Protein AF-A0A0C3J7G6-F1 (afdb_monomer_lite)

Radius of gyration: 32.43 Å; chains: 1; bounding box: 104×62×73 Å

pLDDT: mean 70.63, std 16.17, range [36.25, 92.25]

Foldseek 3Di:
DDDDDDDDDDPVVVVVVVVVVVVCVVPDPPDDPDPDDDPPLLVLLCCLLDDDDLPDAALVNLVVCLVSNLVNVVPDDPVVLVVSLVSLVVVLVVLVVVLVVLVVVLVVLVVVLVVVVVVLVVVCVVCVVPVPVNVVVVVVVVVVPPVVSVVVSVVSVVVSVSSVRVSVSSVSSSVSSVVSVVVVPDDPPDDDDDDDDDDDDDDDDDPPPDDDDDDDDDD

Organism: NCBI:txid870435

Sequence (219 aa):
MSSMSPHGSSPSLQRRILEVQSQMHTKYHPYRKQAAPPPLELCFAARTIGRLSHTDLSLEDVHKGHDFLHHGLSQLPDNVLVKAILAKCAFWDCISQQVSQTLAEIEFIEQQRDLLTEVHTAAQETLATAESQLAMLMDIFDQCDLQDGKDDMAFYHAVYADELVAFTITATQTEQLESFMDKRSPSPDEHVEDNPDHDNDTCGTLFTGLLSSDNNEAE

Structure (mmCIF, N/CA/C/O backbone):
data_AF-A0A0C3J7G6-F1
#
_entry.id   AF-A0A0C3J7G6-F1
#
loop_
_atom_site.group_PDB
_atom_site.id
_atom_site.type_symbol
_atom_site.label_atom_id
_atom_site.label_alt_id
_atom_site.label_comp_id
_atom_site.label_asym_id
_atom_site.label_entity_id
_atom_site.label_seq_id
_atom_site.pdbx_PDB_ins_code
_atom_site.Cartn_x
_atom_site.Cartn_y
_atom_site.Cartn_z
_atom_site.occupancy
_atom_site.B_iso_or_equiv
_atom_site.auth_seq_id
_atom_site.auth_comp_id
_atom_site.auth_asym_id
_atom_site.auth_atom_id
_atom_site.pdbx_PDB_model_num
ATOM 1 N N . MET A 1 1 ? -53.367 8.149 -0.955 1.00 44.84 1 MET A N 1
ATOM 2 C CA . MET A 1 1 ? -52.410 7.440 -1.828 1.00 44.84 1 MET A CA 1
ATOM 3 C C . MET A 1 1 ? -51.765 8.468 -2.739 1.00 44.84 1 MET A C 1
ATOM 5 O O . MET A 1 1 ? -52.433 8.929 -3.649 1.00 44.84 1 MET A O 1
ATOM 9 N N . SER A 1 2 ? -50.517 8.846 -2.467 1.00 36.25 2 SER A N 1
ATOM 10 C CA . SER A 1 2 ? -49.648 9.526 -3.434 1.00 36.25 2 SER A CA 1
ATOM 11 C C . SER A 1 2 ? -48.246 8.972 -3.231 1.00 36.25 2 SER A C 1
ATOM 13 O O . SER A 1 2 ? -47.689 9.069 -2.142 1.00 36.25 2 SER A O 1
ATOM 15 N N . SER A 1 3 ? -47.752 8.292 -4.260 1.00 39.66 3 SER A N 1
ATOM 16 C CA . SER A 1 3 ? -46.473 7.596 -4.298 1.00 39.66 3 SER A CA 1
ATOM 17 C C . SER A 1 3 ? -45.307 8.582 -4.304 1.00 39.66 3 SER A C 1
ATOM 19 O O . SER A 1 3 ? -45.255 9.467 -5.160 1.00 39.66 3 SER A O 1
ATOM 21 N N . MET A 1 4 ? -44.343 8.381 -3.409 1.00 42.22 4 MET A N 1
ATOM 22 C CA . MET A 1 4 ? -43.004 8.951 -3.541 1.00 42.22 4 MET A CA 1
ATOM 23 C C . MET A 1 4 ? -42.286 8.254 -4.705 1.00 42.22 4 MET A C 1
ATOM 25 O O . MET A 1 4 ? -42.201 7.029 -4.732 1.00 42.22 4 MET A O 1
ATOM 29 N N . SER A 1 5 ? -41.791 9.032 -5.670 1.00 42.62 5 SER A N 1
ATOM 30 C CA . SER A 1 5 ? -40.792 8.568 -6.642 1.00 42.62 5 SER A CA 1
ATOM 31 C C . SER A 1 5 ? -39.389 8.944 -6.154 1.00 42.62 5 SER A C 1
ATOM 33 O O . SER A 1 5 ? -39.232 10.017 -5.564 1.00 42.62 5 SER A O 1
ATOM 35 N N . PRO A 1 6 ? -38.381 8.081 -6.369 1.00 54.53 6 PRO A N 1
ATOM 36 C CA . PRO A 1 6 ? -37.082 8.202 -5.730 1.00 54.53 6 PRO A CA 1
ATOM 37 C C . PRO A 1 6 ? -36.124 9.112 -6.510 1.00 54.53 6 PRO A C 1
ATOM 39 O O . PRO A 1 6 ? -36.157 9.191 -7.735 1.00 54.53 6 PRO A O 1
ATOM 42 N N . HIS A 1 7 ? -35.279 9.787 -5.731 1.00 47.66 7 HIS A N 1
ATOM 43 C CA . HIS A 1 7 ? -34.001 10.423 -6.053 1.00 47.66 7 HIS A CA 1
ATOM 44 C C . HIS A 1 7 ? -33.655 10.646 -7.532 1.00 47.66 7 HIS A C 1
ATOM 46 O O . HIS A 1 7 ? -33.085 9.792 -8.209 1.00 47.66 7 HIS A O 1
ATOM 52 N N . GLY A 1 8 ? -33.867 11.883 -7.984 1.00 44.88 8 GLY A N 1
ATOM 53 C CA . GLY A 1 8 ? -33.182 12.411 -9.156 1.00 44.88 8 GLY A CA 1
ATOM 54 C C . GLY A 1 8 ? -31.682 12.515 -8.883 1.00 44.88 8 GLY A C 1
ATOM 55 O O . GLY A 1 8 ? -31.239 13.411 -8.165 1.00 44.88 8 GLY A O 1
ATOM 56 N N . SER A 1 9 ? -30.892 11.613 -9.470 1.00 54.44 9 SER A N 1
ATOM 57 C CA . SER A 1 9 ? -29.462 11.853 -9.664 1.00 54.44 9 SER A CA 1
ATOM 58 C C . SER A 1 9 ? -29.289 13.180 -10.398 1.00 54.44 9 SER A C 1
ATOM 60 O O . SER A 1 9 ? -29.904 13.405 -11.441 1.00 54.44 9 SER A O 1
ATOM 62 N N . SER A 1 10 ? -28.459 14.066 -9.845 1.00 53.47 10 SER A N 1
ATOM 63 C CA . SER A 1 10 ? -28.190 15.373 -10.440 1.00 53.47 10 SER A CA 1
ATOM 64 C C . SER A 1 10 ? -27.733 15.204 -11.902 1.00 53.47 10 SER A C 1
ATOM 66 O O . SER A 1 10 ? -26.805 14.428 -12.160 1.00 53.47 10 SER A O 1
ATOM 68 N N . PRO A 1 11 ? -28.343 15.911 -12.873 1.00 60.28 11 PRO A N 1
ATOM 69 C CA . PRO A 1 11 ? -28.080 15.735 -14.306 1.00 60.28 11 PRO A CA 1
ATOM 70 C C . PRO A 1 11 ? -26.619 16.009 -14.713 1.00 60.28 11 PRO A C 1
ATOM 72 O O . PRO A 1 11 ? -26.198 15.640 -15.810 1.00 60.28 11 PRO A O 1
ATOM 75 N N . SER A 1 12 ? -25.820 16.625 -13.836 1.00 70.12 12 SER A N 1
ATOM 76 C CA . SER A 1 12 ? -24.380 16.826 -14.023 1.00 70.12 12 SER A CA 1
ATOM 77 C C . SER A 1 12 ? -23.560 15.545 -13.845 1.00 70.12 12 SER A C 1
ATOM 79 O O . SER A 1 12 ? -22.559 15.362 -14.536 1.00 70.12 12 SER A O 1
ATOM 81 N N . LEU A 1 13 ? -23.986 14.638 -12.963 1.00 65.38 13 LEU A N 1
ATOM 82 C CA . LEU A 1 13 ? -23.234 13.434 -12.608 1.00 65.38 13 LEU A CA 1
ATOM 83 C C . LEU A 1 13 ? -23.410 12.346 -13.677 1.00 65.38 13 LEU A C 1
ATOM 85 O O . LEU A 1 13 ? -22.426 11.776 -14.139 1.00 65.38 13 LEU A O 1
ATOM 89 N N . GLN A 1 14 ? -24.636 12.155 -14.176 1.00 75.06 14 GLN A N 1
ATOM 90 C CA . GLN A 1 14 ? -24.907 11.266 -15.316 1.00 75.06 14 GLN A CA 1
ATOM 91 C C . GLN A 1 14 ? -24.169 11.704 -16.585 1.00 75.06 14 GLN A C 1
ATOM 93 O O . GLN A 1 14 ? -23.604 10.868 -17.286 1.00 75.06 14 GLN A O 1
ATOM 98 N N . ARG A 1 15 ? -24.118 13.013 -16.865 1.00 75.38 15 ARG A N 1
ATOM 99 C CA . ARG A 1 15 ? -23.381 13.540 -18.021 1.00 75.38 15 ARG A CA 1
ATOM 100 C C . ARG A 1 15 ? -21.882 13.260 -17.908 1.00 75.38 15 ARG A C 1
ATOM 102 O O . ARG A 1 15 ? -21.274 12.820 -18.877 1.00 75.38 15 ARG A O 1
ATOM 109 N N . ARG A 1 16 ? -21.314 13.444 -16.712 1.00 74.62 16 ARG A N 1
ATOM 110 C CA . ARG A 1 16 ? -19.897 13.178 -16.439 1.00 74.62 16 ARG A CA 1
ATOM 111 C C . ARG A 1 16 ? -19.561 11.687 -16.543 1.00 74.62 16 ARG A C 1
ATOM 113 O O . ARG A 1 16 ? -18.526 11.342 -17.099 1.00 74.62 16 ARG A O 1
ATOM 120 N N . ILE A 1 17 ? -20.446 10.803 -16.075 1.00 77.31 17 ILE A N 1
ATOM 121 C CA . ILE A 1 17 ? -20.295 9.347 -16.237 1.00 77.31 17 ILE A CA 1
ATOM 122 C C . ILE A 1 17 ? -20.303 8.961 -17.723 1.00 77.31 17 ILE A C 1
ATOM 124 O O . ILE A 1 17 ? -19.440 8.201 -18.157 1.00 77.31 17 ILE A O 1
ATOM 128 N N . LEU A 1 18 ? -21.227 9.514 -18.515 1.00 81.94 18 LEU A N 1
ATOM 129 C CA . LEU A 1 18 ? -21.312 9.240 -19.953 1.00 81.94 18 LEU A CA 1
ATOM 130 C C . LEU A 1 18 ? -20.091 9.766 -20.724 1.00 81.94 18 LEU A C 1
ATOM 132 O O . LEU A 1 18 ? -19.594 9.085 -21.619 1.00 81.94 18 LEU A O 1
ATOM 136 N N . GLU A 1 19 ? -19.562 10.937 -20.358 1.00 79.12 19 GLU A N 1
ATOM 137 C CA . GLU A 1 19 ? -18.306 11.452 -20.921 1.00 79.12 19 GLU A CA 1
ATOM 138 C C . GLU A 1 19 ? -17.118 10.540 -20.600 1.00 79.12 19 GLU A C 1
ATOM 140 O O . GLU A 1 19 ? -16.338 10.213 -21.496 1.00 79.12 19 GLU A O 1
ATOM 145 N N . VAL A 1 20 ? -16.997 10.082 -19.352 1.00 75.75 20 VAL A N 1
ATOM 146 C CA . VAL A 1 20 ? -15.934 9.153 -18.940 1.00 75.75 20 VAL A CA 1
ATOM 147 C C . VAL A 1 20 ? -16.061 7.814 -19.676 1.00 75.75 20 VAL A C 1
ATOM 149 O O . VAL A 1 20 ? -15.063 7.306 -20.187 1.00 75.75 20 VAL A O 1
ATOM 152 N N . GLN A 1 21 ? -17.276 7.276 -19.823 1.00 73.25 21 GLN A N 1
ATOM 153 C CA . GLN A 1 21 ? -17.529 6.055 -20.598 1.00 73.25 21 GLN A CA 1
ATOM 154 C C . GLN A 1 21 ? -17.174 6.227 -22.082 1.00 73.25 21 GLN A C 1
ATOM 156 O O . GLN A 1 21 ? -16.499 5.377 -22.666 1.00 73.25 21 GLN A O 1
ATOM 161 N N . SER A 1 22 ? -17.555 7.349 -22.697 1.00 74.50 22 SER A N 1
ATOM 162 C CA . SER A 1 22 ? -17.201 7.649 -24.089 1.00 74.50 22 SER A CA 1
ATOM 163 C C . SER A 1 22 ? -15.685 7.783 -24.284 1.00 74.50 22 SER A C 1
ATOM 165 O O . SER A 1 22 ? -15.145 7.374 -25.318 1.00 74.50 22 SER A O 1
ATOM 167 N N . GLN A 1 23 ? -14.973 8.339 -23.301 1.00 70.25 23 GLN A N 1
ATOM 168 C CA . GLN A 1 23 ? -13.512 8.440 -23.327 1.00 70.25 23 GLN A CA 1
ATOM 169 C C . GLN A 1 23 ? -12.824 7.089 -23.107 1.00 70.25 23 GLN A C 1
ATOM 171 O O . GLN A 1 23 ? -11.808 6.815 -23.748 1.00 70.25 23 GLN A O 1
ATOM 176 N N . MET A 1 24 ? -13.389 6.218 -22.265 1.00 65.69 24 MET A N 1
ATOM 177 C CA . MET A 1 24 ? -12.914 4.841 -22.112 1.00 65.69 24 MET A CA 1
ATOM 178 C C . MET A 1 24 ? -12.972 4.091 -23.445 1.00 65.69 24 MET A C 1
ATOM 180 O O . MET A 1 24 ? -11.965 3.534 -23.869 1.00 65.69 24 MET A O 1
ATOM 184 N N . HIS A 1 25 ? -14.098 4.137 -24.161 1.00 62.00 25 HIS A N 1
ATOM 185 C CA . HIS A 1 25 ? -14.252 3.396 -25.420 1.00 62.00 25 HIS A CA 1
ATOM 186 C C . HIS A 1 25 ? -13.383 3.915 -26.577 1.00 62.00 25 HIS A C 1
ATOM 188 O O . HIS A 1 25 ? -13.038 3.145 -27.471 1.00 62.00 25 HIS A O 1
ATOM 194 N N . THR A 1 26 ? -13.005 5.197 -26.573 1.00 67.56 26 THR A N 1
ATOM 195 C CA . THR A 1 26 ? -12.162 5.790 -27.630 1.00 67.56 26 THR A CA 1
ATOM 196 C C . THR A 1 26 ? -10.664 5.597 -27.400 1.00 67.56 26 THR A C 1
ATOM 198 O O . THR A 1 26 ? -9.908 5.590 -28.369 1.00 67.56 26 THR A O 1
ATOM 201 N N . LYS A 1 27 ? -10.216 5.431 -26.147 1.00 60.41 27 LYS A N 1
ATOM 202 C CA . LYS A 1 27 ? -8.787 5.295 -25.799 1.00 60.41 27 LYS A CA 1
ATOM 203 C C . LYS A 1 27 ? -8.379 3.890 -25.359 1.00 60.41 27 LYS A C 1
ATOM 205 O O . LYS A 1 27 ? -7.197 3.556 -25.438 1.00 60.41 27 LYS A O 1
ATOM 210 N N . TYR A 1 28 ? -9.317 3.071 -24.891 1.00 47.59 28 TYR A N 1
ATOM 211 C CA . TYR A 1 28 ? -9.016 1.741 -24.378 1.00 47.59 28 TYR A CA 1
ATOM 212 C C . TYR A 1 28 ? -9.120 0.697 -25.494 1.00 47.59 28 TYR A C 1
ATOM 214 O O . TYR A 1 28 ? -10.197 0.241 -25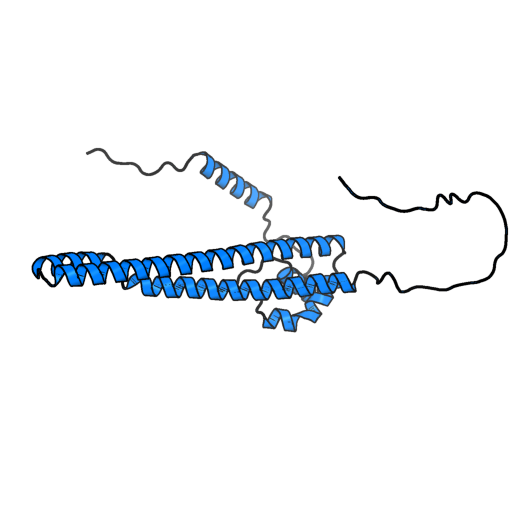.876 1.00 47.59 28 TYR A O 1
ATOM 222 N N . HIS A 1 29 ? -7.965 0.316 -26.031 1.00 61.47 29 HIS A N 1
ATOM 223 C CA . HIS A 1 29 ? -7.818 -0.825 -26.928 1.00 61.47 29 HIS A CA 1
ATOM 224 C C . HIS A 1 29 ? -7.089 -1.935 -26.163 1.00 61.47 29 HIS A C 1
ATOM 226 O O . HIS A 1 29 ? -5.857 -1.972 -26.202 1.00 61.47 29 HIS A O 1
ATOM 232 N N . PRO A 1 30 ? -7.815 -2.822 -25.455 1.00 51.97 30 PRO A N 1
ATOM 233 C CA . PRO A 1 30 ? -7.213 -3.777 -24.519 1.00 51.97 30 PRO A CA 1
ATOM 234 C C . PRO A 1 30 ? -6.217 -4.744 -25.173 1.00 51.97 30 PRO A C 1
ATOM 236 O O . PRO A 1 30 ? -5.373 -5.310 -24.490 1.00 51.97 30 PRO A O 1
ATOM 239 N N . TYR A 1 31 ? -6.259 -4.890 -26.501 1.00 51.09 31 TYR A N 1
ATOM 240 C CA . TYR A 1 31 ? -5.369 -5.773 -27.250 1.00 51.09 31 TYR A CA 1
ATOM 241 C C . TYR A 1 31 ? -4.809 -5.074 -28.489 1.00 51.09 31 TYR A C 1
ATOM 243 O O . TYR A 1 31 ? -5.143 -5.400 -29.630 1.00 51.09 31 TYR A O 1
ATOM 251 N N . ARG A 1 32 ? -3.928 -4.092 -28.287 1.00 54.19 32 ARG A N 1
ATOM 252 C CA . ARG A 1 32 ? -3.032 -3.664 -29.367 1.00 54.19 32 ARG A CA 1
ATOM 253 C C . ARG A 1 32 ? -2.017 -4.790 -29.576 1.00 54.19 32 ARG A C 1
ATOM 255 O O . ARG A 1 32 ? -1.283 -5.117 -28.650 1.00 54.19 32 ARG A O 1
ATOM 262 N N . LYS A 1 33 ? -1.994 -5.407 -30.763 1.00 52.66 33 LYS A N 1
ATOM 263 C CA . LYS A 1 33 ? -1.038 -6.475 -31.109 1.00 52.66 33 LYS A CA 1
ATOM 264 C C . LYS A 1 33 ? 0.396 -5.949 -30.945 1.00 52.66 33 LYS A C 1
ATOM 266 O O . LYS A 1 33 ? 0.881 -5.229 -31.813 1.00 52.66 33 LYS A O 1
ATOM 271 N N . GLN A 1 34 ? 1.048 -6.261 -29.827 1.00 56.81 34 GLN A N 1
ATOM 272 C CA . GLN A 1 34 ? 2.490 -6.075 -29.678 1.00 56.81 34 GLN A CA 1
ATOM 273 C C . GLN A 1 34 ? 3.203 -7.147 -30.508 1.00 56.81 34 GLN A C 1
ATOM 275 O O . GLN A 1 34 ? 2.752 -8.289 -30.568 1.00 56.81 34 GLN A O 1
ATOM 280 N N . ALA A 1 35 ? 4.286 -6.765 -31.186 1.00 63.50 35 ALA A N 1
ATOM 281 C CA . ALA A 1 35 ? 5.025 -7.642 -32.097 1.00 63.50 35 ALA A CA 1
ATOM 282 C C . ALA A 1 35 ? 5.742 -8.803 -31.373 1.00 63.50 35 ALA A C 1
AT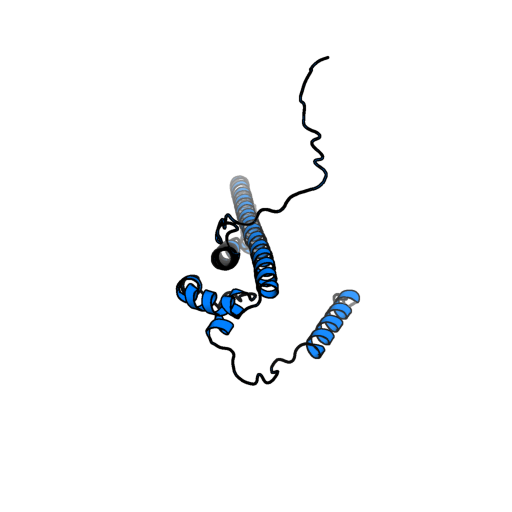OM 284 O O . ALA A 1 35 ? 6.021 -9.824 -31.993 1.00 63.50 35 ALA A O 1
ATOM 285 N N . ALA A 1 36 ? 5.993 -8.657 -30.068 1.00 62.81 36 ALA A N 1
ATOM 286 C CA . ALA A 1 36 ? 6.482 -9.679 -29.147 1.00 62.81 36 ALA A CA 1
ATOM 287 C C . ALA A 1 36 ? 6.203 -9.218 -27.700 1.00 62.81 36 ALA A C 1
ATOM 289 O O . ALA A 1 36 ? 6.130 -8.003 -27.477 1.00 62.81 36 ALA A O 1
ATOM 290 N N . PRO A 1 37 ? 6.030 -10.134 -26.727 1.00 61.78 37 PRO A N 1
ATOM 291 C CA . PRO A 1 37 ? 5.939 -9.755 -25.320 1.00 61.78 37 PRO A CA 1
ATOM 292 C C . PRO A 1 37 ? 7.236 -9.054 -24.874 1.00 61.78 37 PRO A C 1
ATOM 294 O O . PRO A 1 37 ? 8.315 -9.444 -25.333 1.00 61.78 37 PRO A O 1
ATOM 297 N N . PRO A 1 38 ? 7.161 -8.029 -24.005 1.00 68.44 38 PRO A N 1
ATOM 298 C CA . PRO A 1 38 ? 8.357 -7.387 -23.480 1.00 68.44 38 PRO A CA 1
ATOM 299 C C . PRO A 1 38 ? 9.209 -8.395 -22.689 1.00 68.44 38 PRO A C 1
ATOM 301 O O . PRO A 1 38 ? 8.650 -9.330 -22.107 1.00 68.44 38 PRO A O 1
ATOM 304 N N . PRO A 1 39 ? 10.535 -8.190 -22.611 1.00 79.62 39 PRO A N 1
ATOM 305 C CA . PRO A 1 39 ? 11.400 -8.896 -21.670 1.00 79.62 39 PRO A CA 1
ATOM 306 C C . PRO A 1 39 ? 10.817 -8.900 -20.251 1.00 79.62 39 PRO A C 1
ATOM 308 O O . PRO A 1 39 ? 10.136 -7.949 -19.841 1.00 79.62 39 PRO A O 1
ATOM 311 N N . LEU A 1 40 ? 11.075 -9.971 -19.499 1.00 78.00 40 LEU A N 1
ATOM 312 C CA . LEU A 1 40 ? 10.524 -10.166 -18.155 1.00 78.00 40 LEU A CA 1
ATOM 313 C C . LEU A 1 40 ? 10.922 -9.019 -17.215 1.00 78.00 40 LEU A C 1
ATOM 315 O O . LEU A 1 40 ? 10.127 -8.589 -16.386 1.00 78.00 40 LEU A O 1
ATOM 319 N N . GLU A 1 41 ? 12.116 -8.477 -17.409 1.00 78.94 41 GLU A N 1
ATOM 320 C CA . GLU A 1 41 ? 12.719 -7.377 -16.660 1.00 78.94 41 GLU A CA 1
ATOM 321 C C . GLU A 1 41 ? 11.986 -6.061 -16.900 1.00 78.94 41 GLU A C 1
ATOM 323 O O . GLU A 1 41 ? 11.698 -5.321 -15.963 1.00 78.94 41 GLU A O 1
ATOM 328 N N . LEU A 1 42 ? 11.595 -5.798 -18.150 1.00 75.56 42 LEU A N 1
ATOM 329 C CA . LEU A 1 42 ? 10.767 -4.643 -18.490 1.00 75.56 42 LEU A CA 1
ATOM 330 C C . LEU A 1 42 ? 9.335 -4.808 -17.979 1.00 75.56 42 LEU A C 1
ATOM 332 O O . LEU A 1 42 ? 8.732 -3.830 -17.544 1.00 75.56 42 LEU A O 1
ATOM 336 N N . CYS A 1 43 ? 8.795 -6.030 -17.975 1.00 74.94 43 CYS A N 1
ATOM 337 C CA . CYS A 1 43 ? 7.504 -6.308 -17.345 1.00 74.94 43 CYS A CA 1
ATOM 338 C C . CYS A 1 43 ? 7.562 -6.088 -15.827 1.00 74.94 43 CYS A C 1
ATOM 340 O O . CYS A 1 43 ? 6.630 -5.522 -15.257 1.00 74.94 43 CYS A O 1
ATOM 342 N N . PHE A 1 44 ? 8.652 -6.507 -15.181 1.00 78.19 44 PHE A N 1
ATOM 343 C CA . PHE A 1 44 ? 8.878 -6.299 -13.755 1.00 78.19 44 PHE A CA 1
ATOM 344 C C . PHE A 1 44 ? 9.020 -4.808 -13.435 1.00 78.19 44 PHE A C 1
ATOM 346 O O . PHE A 1 44 ? 8.271 -4.294 -12.613 1.00 78.19 44 PHE A O 1
ATOM 353 N N . ALA A 1 45 ? 9.870 -4.080 -14.166 1.00 76.75 45 ALA A N 1
ATOM 354 C CA . ALA A 1 45 ? 10.015 -2.634 -14.015 1.00 76.75 45 ALA A CA 1
ATOM 355 C C . ALA A 1 45 ? 8.693 -1.890 -14.256 1.00 76.75 45 ALA A C 1
ATOM 357 O O . ALA A 1 45 ? 8.337 -1.001 -13.490 1.00 76.75 45 ALA A O 1
ATOM 358 N N . ALA A 1 46 ? 7.914 -2.283 -15.268 1.00 77.75 46 ALA A N 1
ATOM 359 C CA . ALA A 1 46 ? 6.603 -1.695 -15.523 1.00 77.75 46 ALA A CA 1
ATOM 360 C C . ALA A 1 46 ? 5.604 -1.953 -14.383 1.00 77.75 46 ALA A C 1
ATOM 362 O O . ALA A 1 46 ? 4.825 -1.060 -14.058 1.00 77.75 46 ALA A O 1
ATOM 363 N N . ARG A 1 47 ? 5.631 -3.137 -13.754 1.00 78.12 47 ARG A N 1
ATOM 364 C CA . ARG A 1 47 ? 4.815 -3.435 -12.563 1.00 78.12 47 ARG A CA 1
ATOM 365 C C . ARG A 1 47 ? 5.262 -2.627 -11.349 1.00 78.12 47 ARG A C 1
ATOM 367 O O . ARG A 1 47 ? 4.412 -2.086 -10.654 1.00 78.12 47 ARG A O 1
ATOM 374 N N . THR A 1 48 ? 6.568 -2.486 -11.139 1.00 74.88 48 THR A N 1
ATOM 375 C CA . THR A 1 48 ? 7.129 -1.674 -10.053 1.00 74.88 48 THR A CA 1
ATOM 376 C C . THR A 1 48 ? 6.830 -0.186 -10.232 1.00 74.88 48 THR A C 1
ATOM 378 O O . THR A 1 48 ? 6.512 0.491 -9.263 1.00 74.88 48 THR A O 1
ATOM 381 N N . ILE A 1 49 ? 6.882 0.344 -11.456 1.00 77.44 49 ILE A N 1
ATOM 382 C CA . ILE A 1 49 ? 6.558 1.752 -11.752 1.00 77.44 49 ILE A CA 1
ATOM 383 C C . ILE A 1 49 ? 5.042 1.992 -11.734 1.00 77.44 49 ILE A C 1
ATOM 385 O O . ILE A 1 49 ? 4.578 3.071 -11.369 1.00 77.44 49 ILE A O 1
ATOM 389 N N . GLY A 1 50 ? 4.267 1.001 -12.168 1.00 71.50 50 GLY A N 1
ATOM 390 C CA . GLY A 1 50 ? 2.820 1.081 -12.273 1.00 71.50 50 GLY A CA 1
ATOM 391 C C . GLY A 1 50 ? 2.108 1.204 -10.927 1.00 71.50 50 GLY A C 1
ATOM 392 O O . GLY A 1 50 ? 2.683 1.054 -9.846 1.00 71.50 50 GLY A O 1
ATOM 393 N N . ARG A 1 51 ? 0.799 1.465 -11.011 1.00 63.06 51 ARG A N 1
ATOM 394 C CA . ARG A 1 51 ? -0.093 1.396 -9.855 1.00 63.06 51 ARG A CA 1
ATOM 395 C C . ARG A 1 51 ? -0.279 -0.080 -9.522 1.00 63.06 51 ARG A C 1
ATOM 397 O O . ARG A 1 51 ? -0.899 -0.803 -10.299 1.00 63.06 51 ARG A O 1
ATOM 404 N N . LEU A 1 52 ? 0.293 -0.519 -8.411 1.00 59.09 52 LEU A N 1
ATOM 405 C CA . LEU A 1 52 ? 0.076 -1.876 -7.936 1.00 59.09 52 LEU A CA 1
ATOM 406 C C . LEU A 1 52 ? -1.381 -2.006 -7.500 1.00 59.09 52 LEU A C 1
ATOM 408 O O . LEU A 1 52 ? -1.908 -1.148 -6.790 1.00 59.09 52 LEU A O 1
ATOM 412 N N . SER A 1 53 ? -2.041 -3.064 -7.965 1.00 55.09 53 SER A N 1
ATOM 413 C CA . SER A 1 53 ? -3.128 -3.637 -7.184 1.00 55.09 53 SER A CA 1
ATOM 414 C C . SER A 1 53 ? -2.500 -4.352 -5.983 1.00 55.09 53 SER A C 1
ATOM 416 O O . SER A 1 53 ? -1.346 -4.780 -6.062 1.00 55.09 53 SER A O 1
ATOM 418 N N . HIS A 1 54 ? -3.242 -4.486 -4.884 1.00 52.16 54 HIS A N 1
ATOM 419 C CA . HIS A 1 54 ? -2.777 -5.060 -3.611 1.00 52.16 54 HIS A CA 1
ATOM 420 C C . HIS A 1 54 ? -2.234 -6.511 -3.724 1.00 52.16 54 HIS A C 1
ATOM 422 O O . HIS A 1 54 ? -1.770 -7.076 -2.743 1.00 52.16 54 HIS A O 1
ATOM 428 N N . THR A 1 55 ? -2.251 -7.125 -4.914 1.00 53.78 55 THR A N 1
ATOM 429 C CA . THR A 1 55 ? -1.915 -8.537 -5.150 1.00 53.78 55 THR A CA 1
ATOM 430 C C . THR A 1 55 ? -0.743 -8.807 -6.099 1.00 53.78 55 THR A C 1
ATOM 432 O O . THR A 1 55 ? -0.388 -9.970 -6.268 1.00 53.78 55 THR A O 1
ATOM 435 N N . ASP A 1 56 ? -0.136 -7.805 -6.745 1.00 67.31 56 ASP A N 1
ATOM 436 C CA . ASP A 1 56 ? 0.774 -8.092 -7.874 1.00 67.31 56 ASP A CA 1
ATOM 437 C C . ASP A 1 56 ? 2.264 -8.234 -7.511 1.00 67.31 56 ASP A C 1
ATOM 439 O O . ASP A 1 56 ? 3.001 -8.868 -8.269 1.00 67.31 56 ASP A O 1
ATOM 443 N N . LEU A 1 57 ? 2.724 -7.667 -6.388 1.00 72.31 57 LEU A N 1
ATOM 444 C CA . LEU A 1 57 ? 4.110 -7.786 -5.907 1.00 72.31 57 LEU A CA 1
ATOM 445 C C . LEU A 1 57 ? 4.152 -7.778 -4.374 1.00 72.31 57 LEU A C 1
ATOM 447 O O . LEU A 1 57 ? 3.708 -6.816 -3.753 1.00 72.31 57 LEU A O 1
ATOM 451 N N . SER A 1 58 ? 4.729 -8.817 -3.770 1.00 81.19 58 SER A N 1
ATOM 452 C CA . SER A 1 58 ? 5.025 -8.850 -2.335 1.00 81.19 58 SER A CA 1
ATOM 453 C C . SER A 1 58 ? 6.306 -8.074 -2.002 1.00 81.19 58 SER A C 1
ATOM 455 O O . SER A 1 58 ? 7.135 -7.795 -2.872 1.00 81.19 58 SER A O 1
ATOM 457 N N . LEU A 1 59 ? 6.527 -7.776 -0.717 1.00 80.75 59 LEU A N 1
ATOM 458 C CA . LEU A 1 59 ? 7.786 -7.180 -0.252 1.00 80.75 59 LEU A CA 1
ATOM 459 C C . LEU A 1 59 ? 9.006 -8.059 -0.589 1.00 80.75 59 LEU A C 1
ATOM 461 O O . LEU A 1 59 ? 10.092 -7.546 -0.864 1.00 80.75 59 LEU A O 1
ATOM 465 N N . GLU A 1 60 ? 8.831 -9.382 -0.590 1.00 83.06 60 GLU A N 1
ATOM 466 C CA . GLU A 1 60 ? 9.874 -10.331 -0.978 1.00 83.06 60 GLU A CA 1
ATOM 467 C C . GLU A 1 60 ? 10.185 -10.238 -2.477 1.00 83.06 60 GLU A C 1
ATOM 469 O O . GLU A 1 60 ? 11.357 -10.245 -2.856 1.00 83.06 60 GLU A O 1
ATOM 474 N N . ASP A 1 61 ? 9.162 -10.075 -3.321 1.00 80.31 61 ASP A N 1
ATOM 475 C CA . ASP A 1 61 ? 9.339 -9.878 -4.762 1.00 80.31 61 ASP A CA 1
ATOM 476 C C . ASP A 1 61 ? 10.093 -8.580 -5.060 1.00 80.31 61 ASP A C 1
ATOM 478 O O . ASP A 1 61 ? 10.952 -8.562 -5.937 1.00 80.31 61 ASP A O 1
ATOM 482 N N . VAL A 1 62 ? 9.834 -7.508 -4.304 1.00 81.81 62 VAL A N 1
ATOM 483 C CA . VAL A 1 62 ? 10.560 -6.231 -4.440 1.00 81.81 62 VAL A CA 1
ATOM 484 C C . VAL A 1 62 ? 12.038 -6.373 -4.083 1.00 81.81 62 VAL A C 1
ATOM 486 O O . VAL A 1 62 ? 12.896 -5.835 -4.783 1.00 81.81 62 VAL A O 1
ATOM 489 N N . HIS A 1 63 ? 12.359 -7.126 -3.030 1.00 80.81 63 HIS A N 1
ATOM 490 C CA . HIS A 1 63 ? 13.750 -7.367 -2.647 1.00 80.81 63 HIS A CA 1
ATOM 491 C C . HIS A 1 63 ? 14.467 -8.285 -3.640 1.00 80.81 63 HIS A C 1
ATOM 493 O O . HIS A 1 63 ? 15.541 -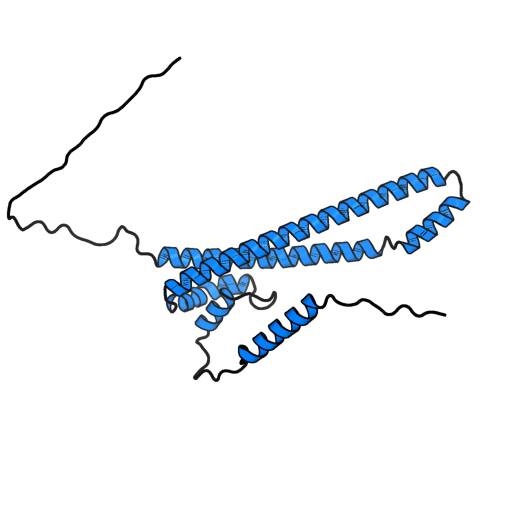7.947 -4.133 1.00 80.81 63 HIS A O 1
ATOM 499 N N . LYS A 1 64 ? 13.876 -9.439 -3.969 1.00 82.94 64 LYS A N 1
ATOM 500 C CA . LYS A 1 64 ? 14.485 -10.419 -4.885 1.00 82.94 64 LYS A CA 1
ATOM 501 C C . LYS A 1 64 ? 14.531 -9.926 -6.328 1.00 82.94 64 LYS A C 1
ATOM 503 O O . LYS A 1 64 ? 15.412 -10.314 -7.086 1.00 82.94 64 LYS A O 1
ATOM 508 N N . GLY A 1 65 ? 13.578 -9.084 -6.709 1.00 83.06 65 GLY A N 1
ATOM 509 C CA . GLY A 1 65 ? 13.472 -8.496 -8.034 1.00 83.06 65 GLY A CA 1
ATOM 510 C C . GLY A 1 65 ? 14.357 -7.275 -8.253 1.00 83.06 65 GLY A C 1
ATOM 511 O O . GLY A 1 65 ? 14.312 -6.716 -9.345 1.00 83.06 65 GLY A O 1
ATOM 512 N N . HIS A 1 66 ? 15.163 -6.864 -7.267 1.00 84.88 66 HIS A N 1
ATOM 513 C CA . HIS A 1 66 ? 16.034 -5.690 -7.357 1.00 84.88 66 HIS A CA 1
ATOM 514 C C . HIS A 1 66 ? 16.889 -5.680 -8.635 1.00 84.88 66 HIS A C 1
ATOM 516 O O . HIS A 1 66 ? 16.896 -4.694 -9.370 1.00 84.88 66 HIS A O 1
ATOM 522 N N . ASP A 1 67 ? 17.562 -6.787 -8.951 1.00 84.31 67 ASP A N 1
ATOM 523 C CA . ASP A 1 67 ? 18.460 -6.846 -10.111 1.00 84.31 67 ASP A CA 1
ATOM 524 C C . ASP A 1 67 ? 17.688 -6.806 -11.436 1.00 84.31 67 ASP A C 1
ATOM 526 O O . ASP A 1 67 ? 18.112 -6.160 -12.397 1.00 84.31 67 ASP A O 1
ATOM 530 N N . PHE A 1 68 ? 16.507 -7.432 -11.477 1.00 81.75 68 PHE A N 1
ATOM 531 C CA . PHE A 1 68 ? 15.605 -7.372 -12.627 1.00 81.75 68 PHE A CA 1
ATOM 532 C C . PHE A 1 68 ? 15.031 -5.969 -12.829 1.00 81.75 68 PHE A C 1
ATOM 534 O O . PHE A 1 68 ? 14.945 -5.496 -13.962 1.00 81.75 68 PHE A O 1
ATOM 541 N N . LEU A 1 69 ? 14.682 -5.285 -11.738 1.00 84.12 69 LEU A N 1
ATOM 542 C CA . LEU A 1 69 ? 14.263 -3.892 -11.754 1.00 84.12 69 LEU A CA 1
ATOM 543 C C . LEU A 1 69 ? 15.389 -3.011 -12.286 1.00 84.12 69 LEU A C 1
ATOM 545 O O . LEU A 1 69 ? 15.175 -2.287 -13.249 1.00 84.12 69 LEU A O 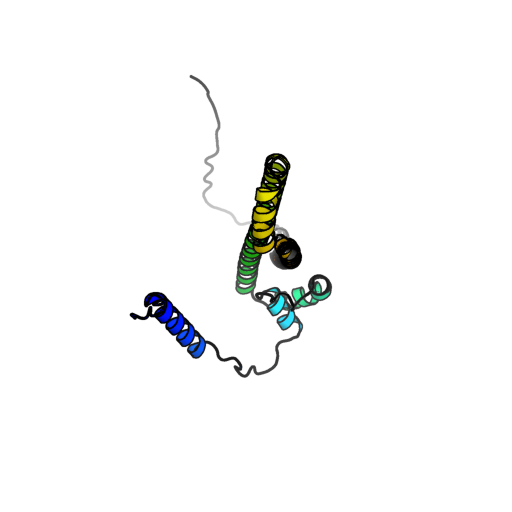1
ATOM 549 N N . HIS A 1 70 ? 16.594 -3.122 -11.730 1.00 84.75 70 HIS A N 1
ATOM 550 C CA . HIS A 1 70 ? 17.762 -2.362 -12.168 1.00 84.75 70 HIS A CA 1
ATOM 551 C C . HIS A 1 70 ? 18.054 -2.584 -13.659 1.00 84.75 70 HIS A C 1
ATOM 553 O O . HIS A 1 70 ? 18.263 -1.632 -14.416 1.00 84.75 70 HIS A O 1
ATOM 559 N N . HIS A 1 71 ? 18.008 -3.840 -14.113 1.00 84.88 71 HIS A N 1
ATOM 560 C CA . HIS A 1 71 ? 18.186 -4.169 -15.522 1.00 84.88 71 HIS A CA 1
ATOM 561 C C . HIS A 1 71 ? 17.084 -3.549 -16.396 1.00 84.88 71 HIS A C 1
ATOM 563 O O . HIS A 1 71 ? 17.385 -2.959 -17.434 1.00 84.88 71 HIS A O 1
ATOM 569 N N . GLY A 1 72 ? 15.822 -3.603 -15.965 1.00 83.56 72 GLY A N 1
ATOM 570 C CA . GLY A 1 72 ? 14.701 -2.978 -16.668 1.00 83.56 72 GLY A CA 1
ATOM 571 C C . GLY A 1 72 ? 14.787 -1.448 -16.708 1.00 83.56 72 GLY A C 1
ATOM 572 O O . GLY A 1 72 ? 14.574 -0.851 -17.761 1.00 83.56 72 GLY A O 1
ATOM 573 N N . LEU A 1 73 ? 15.161 -0.802 -15.600 1.00 86.12 73 LEU A N 1
ATOM 574 C CA . LEU A 1 73 ? 15.313 0.654 -15.509 1.00 86.12 73 LEU A CA 1
ATOM 575 C C . LEU A 1 73 ? 16.473 1.170 -16.368 1.00 86.12 73 LEU A C 1
ATOM 577 O O . LEU A 1 73 ? 16.348 2.232 -16.978 1.00 86.12 73 LEU A O 1
ATOM 581 N N . SER A 1 74 ? 17.569 0.412 -16.493 1.00 86.62 74 SER A N 1
ATOM 582 C CA . SER A 1 74 ? 18.707 0.798 -17.347 1.00 86.62 74 SER A CA 1
ATOM 583 C C . SER A 1 74 ? 18.355 0.895 -18.835 1.00 86.62 74 SER A C 1
ATOM 585 O O . SER A 1 74 ? 18.971 1.666 -19.571 1.00 86.62 74 SER A O 1
ATOM 587 N N . GLN A 1 75 ? 17.317 0.175 -19.265 1.00 86.94 75 GLN A N 1
ATOM 588 C CA . GLN A 1 75 ? 16.795 0.222 -20.631 1.00 86.94 75 GLN A CA 1
ATOM 589 C C . GLN A 1 75 ? 15.875 1.429 -20.883 1.00 86.94 75 GLN A C 1
ATOM 591 O O . GLN A 1 75 ? 15.530 1.704 -22.033 1.00 86.94 75 GLN A O 1
ATOM 596 N N . LEU A 1 76 ? 15.463 2.156 -19.837 1.00 85.25 76 LEU A N 1
ATOM 597 C CA . LEU A 1 76 ? 14.610 3.336 -19.961 1.00 85.25 76 LEU A CA 1
ATOM 598 C C . LEU A 1 76 ? 15.448 4.613 -20.146 1.00 85.25 76 LEU A C 1
ATOM 600 O O . LEU A 1 76 ? 16.516 4.742 -19.537 1.00 85.25 76 LEU A O 1
ATOM 604 N N . PRO A 1 77 ? 14.970 5.584 -20.949 1.00 88.62 77 PRO A N 1
ATOM 605 C CA . PRO A 1 77 ? 15.605 6.893 -21.059 1.00 88.62 77 PRO A CA 1
ATOM 606 C C . PRO A 1 77 ? 15.332 7.752 -19.813 1.00 88.62 77 PRO A C 1
ATOM 608 O O . PRO A 1 77 ? 14.276 7.640 -19.183 1.00 88.62 77 PRO A O 1
ATOM 611 N N . ASP A 1 78 ? 16.256 8.656 -19.484 1.00 88.50 78 ASP A N 1
ATOM 612 C CA . ASP A 1 78 ? 16.240 9.422 -18.225 1.00 88.50 78 ASP A CA 1
ATOM 613 C C . ASP A 1 78 ? 14.970 10.259 -18.039 1.00 88.50 78 ASP A C 1
ATOM 615 O O . ASP A 1 78 ? 14.398 10.320 -16.954 1.00 88.50 78 ASP A O 1
ATOM 619 N N . ASN A 1 79 ? 14.447 10.843 -19.118 1.00 89.25 79 ASN A N 1
ATOM 620 C CA . ASN A 1 79 ? 13.207 11.619 -19.073 1.00 89.25 79 ASN A CA 1
ATOM 621 C C . ASN A 1 79 ? 11.970 10.781 -18.688 1.00 89.25 79 ASN A C 1
ATOM 623 O O . ASN A 1 79 ? 10.995 11.327 -18.168 1.00 89.25 79 ASN A O 1
ATOM 627 N N . VAL A 1 80 ? 11.978 9.476 -18.974 1.00 86.56 80 VAL A N 1
ATOM 628 C CA . VAL A 1 80 ? 10.930 8.534 -18.558 1.00 86.56 80 VAL A CA 1
ATOM 629 C C . VAL A 1 80 ? 11.148 8.126 -17.107 1.00 86.56 80 VAL A C 1
ATOM 631 O O . VAL A 1 80 ? 10.181 8.067 -16.353 1.00 86.56 80 VAL A O 1
ATOM 634 N N . LEU A 1 81 ? 12.401 7.917 -16.705 1.00 86.88 81 LEU A N 1
ATOM 635 C CA . LEU A 1 81 ? 12.769 7.555 -15.340 1.00 86.88 81 LEU A CA 1
ATOM 636 C C . LEU A 1 81 ? 12.403 8.655 -14.331 1.00 86.88 81 LEU A C 1
ATOM 638 O O . LEU A 1 81 ? 11.730 8.369 -13.348 1.00 86.88 81 LEU A O 1
ATOM 642 N N . VAL A 1 82 ? 12.706 9.922 -14.631 1.00 88.62 82 VAL A N 1
ATOM 643 C CA . VAL A 1 82 ? 12.301 11.071 -13.796 1.00 88.62 82 VAL A CA 1
ATOM 644 C C . VAL A 1 82 ? 10.782 11.113 -13.605 1.00 88.62 82 VAL A C 1
ATOM 646 O O . VAL A 1 82 ? 10.287 11.322 -12.501 1.00 88.62 82 VAL A O 1
ATOM 649 N N . LYS A 1 83 ? 10.009 10.871 -14.671 1.00 88.56 83 LYS A N 1
ATOM 650 C CA . LYS A 1 83 ? 8.541 10.816 -14.578 1.00 88.56 83 LYS A CA 1
ATOM 651 C C . LYS A 1 83 ? 8.054 9.623 -13.762 1.00 88.56 83 LYS A C 1
ATOM 653 O O . LYS A 1 83 ? 7.053 9.757 -13.065 1.00 88.56 83 LYS A O 1
ATOM 658 N N . ALA A 1 84 ? 8.732 8.482 -13.863 1.00 84.88 84 ALA A N 1
ATOM 659 C CA . ALA A 1 84 ? 8.426 7.301 -13.069 1.00 84.88 84 ALA A CA 1
ATOM 660 C C . ALA A 1 84 ? 8.636 7.576 -11.575 1.00 84.88 84 ALA A C 1
ATOM 662 O O . ALA A 1 84 ? 7.744 7.264 -10.794 1.00 84.88 84 ALA A O 1
ATOM 663 N N . ILE A 1 85 ? 9.738 8.237 -11.200 1.00 86.94 85 ILE A N 1
ATOM 664 C CA . ILE A 1 85 ? 9.991 8.665 -9.816 1.00 86.94 85 ILE A CA 1
ATOM 665 C C . ILE A 1 85 ? 8.898 9.606 -9.333 1.00 86.94 85 ILE A C 1
ATOM 667 O O . ILE A 1 85 ? 8.229 9.297 -8.357 1.00 86.94 85 ILE A O 1
ATOM 671 N N . LEU A 1 86 ? 8.633 10.699 -10.054 1.00 87.81 86 LEU A N 1
ATOM 672 C CA . LEU A 1 86 ? 7.607 11.667 -9.647 1.00 87.81 86 LEU A CA 1
ATOM 673 C C . LEU A 1 86 ? 6.225 11.020 -9.479 1.00 87.81 86 LEU A C 1
ATOM 675 O O . LEU A 1 86 ? 5.508 11.321 -8.527 1.00 87.81 86 LEU A O 1
ATOM 679 N N . ALA A 1 87 ? 5.850 10.117 -10.390 1.00 85.88 87 ALA A N 1
ATOM 680 C CA . ALA A 1 87 ? 4.604 9.368 -10.278 1.00 85.88 87 ALA A CA 1
ATOM 681 C C . ALA A 1 87 ? 4.596 8.441 -9.053 1.00 85.88 87 ALA A C 1
ATOM 683 O O . ALA A 1 87 ? 3.559 8.304 -8.404 1.00 85.88 87 ALA A O 1
ATOM 684 N N . LYS A 1 88 ? 5.737 7.824 -8.725 1.00 85.25 88 LYS A N 1
ATOM 685 C CA . LYS A 1 88 ? 5.876 6.934 -7.573 1.00 85.25 88 LYS A CA 1
ATOM 686 C C . LYS A 1 88 ? 5.853 7.697 -6.248 1.00 85.25 88 LYS A C 1
ATOM 688 O O . LYS A 1 88 ? 5.116 7.284 -5.361 1.00 85.25 88 LYS A O 1
ATOM 693 N N . CYS A 1 89 ? 6.533 8.840 -6.149 1.00 86.25 89 CYS A N 1
ATOM 694 C CA . CYS A 1 89 ? 6.458 9.737 -4.992 1.00 86.25 89 CYS A CA 1
ATOM 695 C C . CYS A 1 89 ? 5.016 10.210 -4.757 1.00 86.25 89 CYS A C 1
ATOM 697 O O . CYS A 1 89 ? 4.494 10.065 -3.659 1.00 86.25 89 CYS A O 1
ATOM 699 N N . ALA A 1 90 ? 4.318 10.664 -5.806 1.00 87.44 90 ALA A N 1
ATOM 700 C CA . ALA A 1 90 ? 2.918 11.076 -5.683 1.00 87.44 90 ALA A CA 1
ATOM 701 C C . ALA A 1 90 ? 1.992 9.921 -5.252 1.00 87.44 90 ALA A C 1
ATOM 703 O O . ALA A 1 90 ? 1.004 10.130 -4.548 1.00 87.44 90 ALA A O 1
ATOM 704 N N . PHE A 1 91 ? 2.287 8.689 -5.678 1.00 85.38 91 PHE A N 1
ATOM 705 C CA . PHE A 1 91 ? 1.553 7.507 -5.231 1.00 85.38 91 PHE A CA 1
ATOM 706 C C . PHE A 1 91 ? 1.859 7.152 -3.771 1.00 85.38 91 PHE A C 1
ATOM 708 O O . PHE A 1 91 ? 0.940 6.812 -3.030 1.00 85.38 91 PHE A O 1
ATOM 715 N N . TRP A 1 92 ? 3.117 7.274 -3.349 1.00 87.00 92 TRP A N 1
ATOM 716 C CA . TRP A 1 92 ? 3.518 7.118 -1.954 1.00 87.00 92 TRP A CA 1
ATOM 717 C C . TRP A 1 92 ? 2.812 8.133 -1.047 1.00 87.00 92 TRP A C 1
ATOM 719 O O . TRP A 1 92 ? 2.215 7.730 -0.051 1.00 87.00 92 TRP A O 1
ATOM 729 N N . ASP A 1 93 ? 2.766 9.410 -1.440 1.00 87.44 93 ASP A N 1
ATOM 730 C CA . ASP A 1 93 ? 2.023 10.456 -0.723 1.00 87.44 93 ASP A CA 1
ATOM 731 C C . ASP A 1 93 ? 0.530 10.117 -0.608 1.00 87.44 93 ASP A C 1
ATOM 733 O O . ASP A 1 93 ? -0.074 10.275 0.453 1.00 87.44 93 ASP A O 1
ATOM 737 N N . CYS A 1 94 ? -0.071 9.611 -1.691 1.00 88.19 94 CYS A N 1
ATOM 738 C CA . CYS A 1 94 ? -1.465 9.170 -1.698 1.00 88.19 94 CYS A CA 1
ATOM 739 C C . CYS A 1 94 ? -1.709 8.048 -0.678 1.00 88.19 94 CYS A C 1
ATOM 741 O O . CYS A 1 94 ? -2.664 8.134 0.088 1.00 88.19 94 CYS A O 1
ATOM 743 N N . ILE A 1 95 ? -0.861 7.014 -0.647 1.00 85.25 95 ILE A N 1
ATOM 744 C CA . ILE A 1 95 ? -1.009 5.917 0.322 1.00 85.25 95 ILE A CA 1
ATOM 745 C C . ILE A 1 95 ? -0.776 6.427 1.746 1.00 85.25 95 ILE A C 1
ATOM 747 O O . ILE A 1 95 ? -1.523 6.070 2.648 1.00 85.25 95 ILE A O 1
ATOM 751 N N . SER A 1 96 ? 0.216 7.294 1.951 1.00 88.44 96 SER A N 1
ATOM 752 C CA . SER A 1 96 ? 0.493 7.914 3.252 1.00 88.44 96 SER A CA 1
ATOM 753 C C . SER A 1 96 ? -0.742 8.623 3.823 1.00 88.44 96 SER A C 1
ATOM 755 O O . SER A 1 96 ? -1.101 8.447 4.991 1.00 88.44 96 SER A O 1
ATOM 757 N N . GLN A 1 97 ? -1.447 9.378 2.974 1.00 91.12 97 GLN A N 1
ATOM 758 C CA . GLN A 1 97 ? -2.700 10.038 3.341 1.00 91.12 97 GLN A CA 1
ATOM 759 C C . GLN A 1 97 ? -3.810 9.035 3.667 1.00 91.12 97 GLN A C 1
ATOM 761 O O . GLN A 1 97 ? -4.524 9.240 4.643 1.00 91.12 97 GLN A O 1
ATOM 766 N N . GLN A 1 98 ? -3.936 7.954 2.892 1.00 87.38 98 GLN A N 1
ATOM 767 C CA . GLN A 1 98 ? -4.925 6.901 3.147 1.00 87.38 98 GLN A CA 1
ATOM 768 C C . GLN A 1 98 ? -4.683 6.210 4.491 1.00 87.38 98 GLN A C 1
ATOM 770 O O . GLN A 1 98 ? -5.583 6.199 5.320 1.00 87.38 98 GLN A O 1
ATOM 775 N N . VAL A 1 99 ? -3.450 5.767 4.761 1.00 87.25 99 VAL A N 1
ATOM 776 C CA . VAL A 1 99 ? -3.057 5.164 6.048 1.00 87.25 99 VAL A CA 1
ATOM 777 C C . VAL A 1 99 ? -3.402 6.091 7.215 1.00 87.25 99 VAL A C 1
ATOM 779 O O . VAL A 1 99 ? -3.961 5.659 8.221 1.00 87.25 99 VAL A O 1
ATOM 782 N N . SER A 1 100 ? -3.086 7.382 7.075 1.00 91.31 100 SER A N 1
ATOM 783 C CA . SER A 1 100 ? -3.376 8.384 8.106 1.00 91.31 100 SER A CA 1
ATOM 784 C C . SER A 1 100 ? -4.881 8.569 8.320 1.00 91.31 100 SER A C 1
ATOM 786 O O . SER A 1 100 ? -5.327 8.719 9.455 1.00 91.31 100 SER A O 1
ATOM 788 N N . GLN A 1 101 ? -5.667 8.556 7.242 1.00 90.19 101 GLN A N 1
ATOM 789 C CA . GLN A 1 101 ? -7.120 8.650 7.314 1.00 90.19 101 GLN A CA 1
ATOM 790 C C . GLN A 1 101 ? -7.722 7.422 8.005 1.00 90.19 101 GLN A C 1
ATOM 792 O O . GLN A 1 101 ? -8.507 7.588 8.934 1.00 90.19 101 GLN A O 1
ATOM 797 N N . THR A 1 102 ? -7.325 6.213 7.609 1.00 86.88 102 THR A N 1
ATOM 798 C CA . THR A 1 102 ? -7.811 4.965 8.212 1.00 86.88 102 THR A CA 1
ATOM 799 C C . THR A 1 102 ? -7.466 4.892 9.698 1.00 86.88 102 THR A C 1
ATOM 801 O O . THR A 1 102 ? -8.299 4.482 10.503 1.00 86.88 102 THR A O 1
ATOM 804 N N . LEU A 1 103 ? -6.275 5.352 10.099 1.00 90.06 103 LEU A N 1
ATOM 805 C CA . LEU A 1 103 ? -5.908 5.450 11.514 1.00 90.06 103 LEU A CA 1
ATOM 806 C C . LEU A 1 103 ? -6.830 6.410 12.282 1.00 90.06 103 LEU A C 1
ATOM 808 O O . LEU A 1 103 ? -7.303 6.069 13.362 1.00 90.06 103 LEU A O 1
ATOM 812 N N . ALA A 1 104 ? -7.130 7.581 11.719 1.00 89.69 104 ALA A N 1
ATOM 813 C CA . ALA A 1 104 ? -8.053 8.529 12.341 1.00 89.69 104 ALA A CA 1
ATOM 814 C C . ALA A 1 104 ? -9.496 7.986 12.421 1.00 89.69 104 ALA A C 1
ATOM 816 O O . ALA A 1 104 ? -10.205 8.256 13.390 1.00 89.69 104 ALA A O 1
ATOM 817 N N . GLU A 1 105 ? -9.938 7.211 11.425 1.00 87.56 105 GLU A N 1
ATOM 818 C CA . GLU A 1 105 ? -11.237 6.524 11.442 1.00 87.56 105 GLU A CA 1
ATOM 819 C C . GLU A 1 105 ? -11.293 5.460 12.549 1.00 87.56 105 GLU A C 1
ATOM 821 O O . GLU A 1 105 ? -12.272 5.412 13.295 1.00 87.56 105 GLU A O 1
ATOM 826 N N . ILE A 1 106 ? -10.222 4.676 12.718 1.00 86.25 106 ILE A N 1
ATOM 827 C CA . ILE A 1 106 ? -10.057 3.732 13.834 1.00 86.25 106 ILE A CA 1
ATOM 828 C C . ILE A 1 106 ? -10.180 4.459 15.176 1.00 86.25 106 ILE A C 1
ATOM 830 O O . ILE A 1 106 ? -11.014 4.084 16.000 1.00 86.25 106 ILE A O 1
ATOM 834 N N . GLU A 1 107 ? -9.399 5.523 15.382 1.00 92.25 107 GLU A N 1
ATOM 835 C CA . GLU A 1 107 ? -9.421 6.302 16.625 1.00 92.25 107 GLU A CA 1
ATOM 836 C C . GLU A 1 107 ? -10.822 6.858 16.914 1.00 92.25 107 GLU A C 1
ATOM 838 O O . GLU A 1 107 ? -11.308 6.771 18.041 1.00 92.25 107 GLU A O 1
ATOM 843 N N . PHE A 1 108 ? -11.511 7.392 15.901 1.00 84.69 108 PHE A N 1
ATOM 844 C CA . PHE A 1 108 ? -12.880 7.886 16.050 1.00 84.69 108 PHE A CA 1
ATOM 845 C C . PHE A 1 108 ? -13.842 6.790 16.531 1.00 84.69 108 PHE A C 1
ATOM 847 O O . PHE A 1 108 ? -14.616 7.023 17.464 1.00 84.69 108 PHE A O 1
ATOM 854 N N . ILE A 1 109 ? -13.785 5.603 15.925 1.00 82.38 109 ILE A N 1
ATOM 855 C CA . ILE A 1 109 ? -14.660 4.478 16.276 1.00 82.38 109 ILE A CA 1
ATOM 856 C C . ILE A 1 109 ? -14.368 3.984 17.695 1.00 82.38 109 ILE A C 1
ATOM 858 O O . ILE A 1 109 ? -15.304 3.725 18.455 1.00 82.38 109 ILE A O 1
ATOM 862 N N . GLU A 1 110 ? -13.095 3.905 18.093 1.00 87.00 110 GLU A N 1
ATOM 863 C CA . GLU A 1 110 ? -12.715 3.543 19.464 1.00 87.00 110 GLU A CA 1
ATOM 864 C C . GLU A 1 110 ? -13.277 4.533 20.481 1.00 87.00 110 GLU A C 1
ATOM 866 O O . GLU A 1 110 ? -13.943 4.123 21.433 1.00 87.00 110 GLU A O 1
ATOM 871 N N . GLN A 1 111 ? -13.092 5.834 20.245 1.00 87.56 111 GLN A N 1
ATOM 872 C CA . GLN A 1 111 ? -13.616 6.877 21.128 1.00 87.56 111 GLN A CA 1
ATOM 873 C C . GLN A 1 111 ? -15.149 6.856 21.191 1.00 87.56 111 GLN A C 1
ATOM 875 O O . GLN A 1 111 ? -15.735 7.032 22.260 1.00 87.56 111 GLN A O 1
ATOM 880 N N . GLN A 1 112 ? -15.822 6.608 20.064 1.00 84.25 112 GLN A N 1
ATOM 881 C CA . GLN A 1 112 ? -17.278 6.493 20.024 1.00 84.25 112 GLN A CA 1
ATOM 882 C C . GLN A 1 112 ? -17.775 5.285 20.829 1.00 84.25 112 GLN A C 1
ATOM 884 O O . GLN A 1 112 ? -18.743 5.406 21.585 1.00 84.25 112 GLN A O 1
ATOM 889 N N . ARG A 1 113 ? -17.119 4.128 20.695 1.00 83.19 113 ARG A N 1
ATOM 890 C CA . ARG A 1 113 ? -17.439 2.918 21.463 1.00 83.19 113 ARG A CA 1
ATOM 891 C C . ARG A 1 113 ? -17.241 3.144 22.960 1.00 83.19 113 ARG A C 1
ATOM 893 O O . ARG A 1 113 ? -18.099 2.750 23.754 1.00 83.19 113 ARG A O 1
ATOM 900 N N . ASP A 1 114 ? -16.135 3.769 23.343 1.00 86.00 114 ASP A N 1
ATOM 901 C CA . ASP A 1 114 ? -15.819 4.041 24.744 1.00 86.00 114 ASP A CA 1
ATOM 902 C C . ASP A 1 114 ? -16.870 4.983 25.356 1.00 86.00 114 ASP A C 1
ATOM 904 O O . ASP A 1 114 ? -17.445 4.664 26.399 1.00 86.00 114 ASP A O 1
ATOM 908 N N . LEU A 1 115 ? -17.251 6.050 24.641 1.00 83.75 115 LEU A N 1
ATOM 909 C CA . LEU A 1 115 ? -18.344 6.943 25.042 1.00 83.75 115 LEU A CA 1
ATOM 910 C C . LEU A 1 115 ? -19.674 6.197 25.227 1.00 83.75 115 LEU A C 1
ATOM 912 O O . LEU A 1 115 ? -20.356 6.383 26.236 1.00 83.75 115 LEU A O 1
ATOM 916 N N . LEU A 1 116 ? -20.072 5.359 24.265 1.00 81.81 116 LEU A N 1
ATOM 917 C CA . LEU A 1 116 ? -21.321 4.593 24.361 1.00 81.81 116 LEU A CA 1
ATOM 918 C C . LEU A 1 116 ? -21.303 3.615 25.543 1.00 81.81 116 LEU A C 1
ATOM 920 O O . LEU A 1 116 ? -22.326 3.435 26.205 1.00 81.81 116 LEU A O 1
ATOM 924 N N . THR A 1 117 ? -20.142 3.037 25.849 1.00 83.38 117 THR A N 1
ATOM 925 C CA . THR A 1 117 ? -19.949 2.146 27.001 1.00 83.38 117 THR A CA 1
ATOM 926 C C . THR A 1 117 ? -20.091 2.902 28.324 1.00 83.38 117 THR A C 1
ATOM 928 O O . THR A 1 117 ? -20.763 2.419 29.241 1.00 83.38 117 THR A O 1
ATOM 931 N N . GLU A 1 118 ? -19.518 4.104 28.430 1.00 83.75 118 GLU A N 1
ATOM 932 C CA . GLU A 1 118 ? -19.686 4.970 29.603 1.00 83.75 118 GLU A CA 1
ATOM 933 C C . GLU A 1 118 ? -21.147 5.395 29.788 1.00 83.75 118 GLU A C 1
ATOM 935 O O . GLU A 1 118 ? -21.686 5.280 30.891 1.00 83.75 118 GLU A O 1
ATOM 940 N N . VAL A 1 119 ? -21.823 5.814 28.710 1.00 77.88 119 VAL A N 1
ATOM 941 C CA . VAL A 1 119 ? -23.250 6.178 28.736 1.00 77.88 119 VAL A CA 1
ATOM 942 C C . VAL A 1 119 ? -24.107 4.995 29.179 1.00 77.88 119 VAL A C 1
ATOM 944 O O . VAL A 1 119 ? -24.984 5.164 30.026 1.00 77.88 119 VAL A O 1
ATOM 947 N N . HIS A 1 120 ? -23.846 3.799 28.648 1.00 76.00 120 HIS A N 1
ATOM 948 C CA . HIS A 1 120 ? -24.545 2.583 29.053 1.00 76.00 120 HIS A CA 1
ATOM 949 C C . HIS A 1 120 ? -24.333 2.286 30.544 1.00 76.00 120 HIS A C 1
ATOM 951 O O . HIS A 1 120 ? -25.297 2.040 31.265 1.00 76.00 120 HIS A O 1
ATOM 957 N N . THR A 1 121 ? -23.090 2.357 31.026 1.00 79.75 121 THR A N 1
ATOM 958 C CA . THR A 1 121 ? -22.752 2.096 32.435 1.00 79.75 121 THR A CA 1
ATOM 959 C C . THR A 1 121 ? -23.438 3.096 33.368 1.00 79.75 121 THR A C 1
ATOM 961 O O . THR A 1 121 ? -24.109 2.696 34.318 1.00 79.75 121 THR A O 1
ATOM 964 N N . ALA A 1 122 ? -23.367 4.393 33.055 1.00 77.44 122 ALA A N 1
ATOM 965 C CA . ALA A 1 122 ? -24.021 5.444 33.833 1.00 77.44 122 ALA A CA 1
ATOM 966 C C . ALA A 1 122 ? -25.555 5.314 33.819 1.00 77.44 122 ALA A C 1
ATOM 968 O O . ALA A 1 122 ? -26.217 5.506 34.845 1.00 77.44 122 ALA A O 1
ATOM 969 N N . ALA A 1 123 ? -26.139 4.956 32.671 1.00 72.69 123 ALA A N 1
ATOM 970 C CA . ALA A 1 123 ? -27.567 4.680 32.565 1.00 72.69 123 ALA A CA 1
ATOM 971 C C . ALA A 1 123 ? -27.955 3.464 33.417 1.00 72.69 123 ALA A C 1
ATOM 973 O O . ALA A 1 123 ? -28.929 3.537 34.160 1.00 72.69 123 ALA A O 1
ATOM 974 N N . GLN A 1 124 ? -27.177 2.382 33.377 1.00 67.88 124 GLN A N 1
ATOM 975 C CA . GLN A 1 124 ? -27.410 1.178 34.170 1.00 67.88 124 GLN A CA 1
ATOM 976 C C . GLN A 1 124 ? -27.336 1.453 35.679 1.00 67.88 124 GLN A C 1
ATOM 978 O O . GLN A 1 124 ? -28.202 0.985 36.414 1.00 67.88 124 GLN A O 1
ATOM 983 N N . GLU A 1 125 ? -26.385 2.264 36.151 1.00 68.50 125 GLU A N 1
ATOM 984 C CA . GLU A 1 125 ? -26.318 2.703 37.556 1.00 68.50 125 GLU A CA 1
ATOM 985 C C . GLU A 1 125 ? -27.534 3.550 37.965 1.00 68.50 125 GLU A C 1
ATOM 987 O O . GLU A 1 125 ? -28.078 3.388 39.058 1.00 68.50 125 GLU A O 1
ATOM 992 N N . THR A 1 126 ? -28.004 4.416 37.062 1.00 65.12 126 THR A N 1
ATOM 993 C CA . THR A 1 126 ? -29.166 5.294 37.285 1.00 65.12 126 THR A CA 1
ATOM 994 C C . THR A 1 126 ? -30.504 4.548 37.183 1.00 65.12 126 THR A C 1
ATOM 996 O O . THR A 1 126 ? -31.501 5.004 37.734 1.00 65.12 126 THR A O 1
ATOM 999 N N . LEU A 1 127 ? -30.546 3.410 36.483 1.00 57.97 127 LEU A N 1
ATOM 1000 C CA . LEU A 1 127 ? -31.742 2.592 36.235 1.00 57.97 127 LEU A CA 1
ATOM 1001 C C . LEU A 1 127 ? -31.814 1.333 37.098 1.00 57.97 127 LEU A C 1
ATOM 1003 O O . LEU A 1 127 ? -32.896 0.775 37.257 1.00 57.97 127 LEU A O 1
ATOM 1007 N N . ALA A 1 128 ? -30.711 0.899 37.709 1.00 53.62 128 ALA A N 1
ATOM 1008 C CA . ALA A 1 128 ? -30.712 -0.144 38.737 1.00 53.62 128 ALA A CA 1
ATOM 1009 C C . ALA A 1 128 ? -31.555 0.247 39.971 1.00 53.62 128 ALA A C 1
ATOM 1011 O O . ALA A 1 128 ? -31.955 -0.609 40.755 1.00 53.62 128 ALA A O 1
ATOM 1012 N N . THR A 1 129 ? -31.890 1.530 40.123 1.00 58.81 129 THR A N 1
ATOM 1013 C CA . THR A 1 129 ? -32.876 2.050 41.084 1.00 58.81 129 THR A CA 1
ATOM 1014 C C . THR A 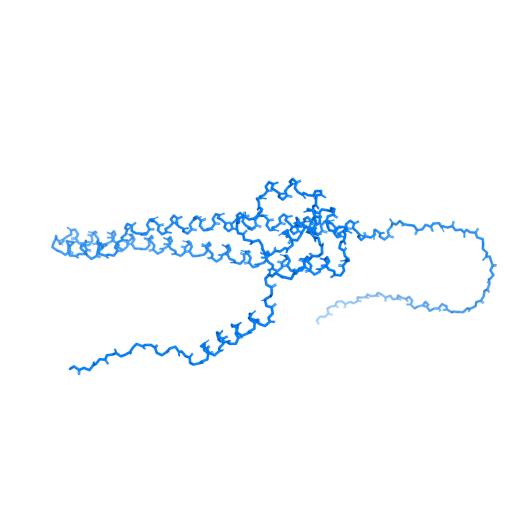1 129 ? -34.335 1.959 40.598 1.00 58.81 129 THR A C 1
ATOM 1016 O O . THR A 1 129 ? -35.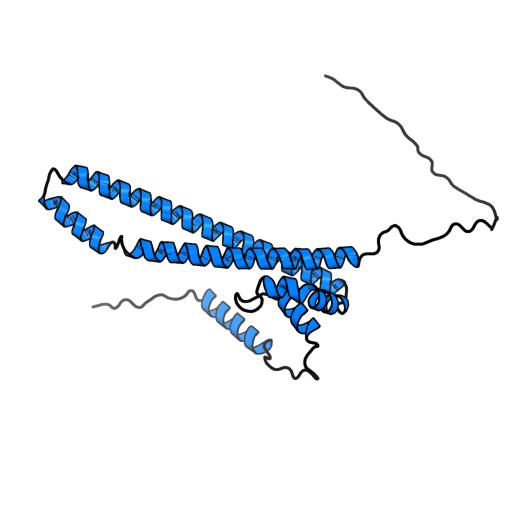240 2.183 41.403 1.00 58.81 129 THR A O 1
ATOM 1019 N N . ALA A 1 130 ? -34.603 1.602 39.332 1.00 67.62 130 ALA A N 1
ATOM 1020 C CA . ALA A 1 130 ? -35.941 1.466 38.741 1.00 67.62 130 ALA A CA 1
ATOM 1021 C C . ALA A 1 130 ? -36.020 0.326 37.687 1.00 67.62 130 ALA A C 1
ATOM 1023 O O . ALA A 1 130 ? -35.913 0.546 36.479 1.00 67.62 130 ALA A O 1
ATOM 1024 N N . GLU A 1 131 ? -36.301 -0.901 38.147 1.00 65.31 131 GLU A N 1
ATOM 1025 C CA . GLU A 1 131 ? -36.226 -2.172 37.387 1.00 65.31 131 GLU A CA 1
ATOM 1026 C C . GLU A 1 131 ? -36.978 -2.224 36.035 1.00 65.31 131 GLU A C 1
ATOM 1028 O O . GLU A 1 131 ? -36.574 -2.964 35.142 1.00 65.31 131 GLU A O 1
ATOM 1033 N N . SER A 1 132 ? -38.050 -1.447 35.828 1.00 65.75 132 SER A N 1
ATOM 1034 C CA . SER A 1 132 ? -38.832 -1.497 34.571 1.00 65.75 132 SER A CA 1
ATOM 1035 C C . SER A 1 132 ? -38.255 -0.660 33.422 1.00 65.75 132 SER A C 1
ATOM 1037 O O . SER A 1 132 ? -38.475 -0.979 32.255 1.00 65.75 132 SER A O 1
ATOM 1039 N N . GLN A 1 133 ? -37.509 0.403 33.732 1.00 65.12 133 GLN A N 1
ATOM 1040 C CA . GLN A 1 133 ? -36.908 1.272 32.718 1.00 65.12 133 GLN A CA 1
ATOM 1041 C C . GLN A 1 133 ? -35.600 0.673 32.180 1.00 65.12 133 GLN A C 1
ATOM 1043 O O . GLN A 1 133 ? -35.275 0.869 31.010 1.00 65.12 133 GLN A O 1
ATOM 1048 N N . LEU A 1 134 ? -34.904 -0.125 33.001 1.00 67.62 134 LEU A N 1
ATOM 1049 C CA . LEU A 1 134 ? -33.713 -0.874 32.603 1.00 67.62 134 LEU A CA 1
ATOM 1050 C C . LEU A 1 134 ? -34.022 -1.884 31.484 1.00 67.62 134 LEU A C 1
ATOM 1052 O O . LEU A 1 134 ? -33.294 -1.940 30.500 1.00 67.62 134 LEU A O 1
ATOM 1056 N N . ALA A 1 135 ? -35.137 -2.617 31.584 1.00 69.62 135 ALA A N 1
ATOM 1057 C CA . ALA A 1 135 ? -35.544 -3.594 30.569 1.00 69.62 135 ALA A CA 1
ATOM 1058 C C . ALA A 1 135 ? -35.864 -2.951 29.205 1.00 69.62 135 ALA A C 1
ATOM 1060 O O . ALA A 1 135 ? -35.547 -3.519 28.166 1.00 69.62 135 ALA A O 1
ATOM 1061 N N . MET A 1 136 ? -36.456 -1.751 29.200 1.00 70.00 136 MET A N 1
ATOM 1062 C CA . MET A 1 136 ? -36.788 -1.025 27.968 1.00 70.00 136 MET A CA 1
ATOM 1063 C C . MET A 1 136 ? -35.544 -0.437 27.287 1.00 70.00 136 MET A C 1
ATOM 1065 O O . MET A 1 136 ? -35.480 -0.391 26.065 1.00 70.00 136 MET A O 1
ATOM 1069 N N . LEU A 1 137 ? -34.549 0.001 28.066 1.00 67.44 137 LEU A N 1
ATOM 1070 C CA . LEU A 1 137 ? -33.278 0.490 27.526 1.00 67.44 137 LEU A CA 1
ATOM 1071 C C . LEU A 1 137 ? -32.379 -0.645 27.039 1.00 67.44 137 LEU A C 1
ATOM 1073 O O . LEU A 1 137 ? -31.771 -0.489 25.987 1.00 67.44 137 LEU A O 1
ATOM 1077 N N . MET A 1 138 ? -32.344 -1.787 27.733 1.00 68.25 138 MET A N 1
ATOM 1078 C CA . MET A 1 138 ? -31.657 -2.982 27.228 1.00 68.25 138 MET A CA 1
ATOM 1079 C C . MET A 1 138 ? -32.238 -3.442 25.883 1.00 68.25 138 MET A C 1
ATOM 1081 O O . MET A 1 138 ? -31.466 -3.730 24.982 1.00 68.25 138 MET A O 1
ATOM 1085 N N . ASP A 1 139 ? -33.562 -3.394 25.696 1.00 71.50 139 ASP A N 1
ATOM 1086 C CA . ASP A 1 139 ? -34.209 -3.727 24.413 1.00 71.50 139 ASP A CA 1
ATOM 1087 C C . ASP A 1 139 ? -33.843 -2.739 23.280 1.00 71.50 139 ASP A C 1
ATOM 1089 O O . ASP A 1 139 ? -33.711 -3.130 22.122 1.00 71.50 139 ASP A O 1
ATOM 1093 N N . ILE A 1 140 ? -33.615 -1.458 23.604 1.00 67.75 140 ILE A N 1
ATOM 1094 C CA . ILE A 1 140 ? -33.119 -0.452 22.645 1.00 67.75 140 ILE A CA 1
ATOM 1095 C C . ILE A 1 140 ? -31.631 -0.673 22.332 1.00 67.75 140 ILE A C 1
ATOM 1097 O O . ILE A 1 140 ? -31.224 -0.527 21.183 1.00 67.75 140 ILE A O 1
ATOM 1101 N N . PHE A 1 141 ? -30.811 -1.029 23.323 1.00 65.69 141 PHE A N 1
ATOM 1102 C CA . PHE A 1 141 ? -29.384 -1.299 23.118 1.00 65.69 141 PHE A CA 1
ATOM 1103 C C . PHE A 1 141 ? -29.129 -2.607 22.365 1.00 65.69 141 PHE A C 1
ATOM 1105 O O . PHE A 1 141 ? -28.242 -2.634 21.515 1.00 65.69 141 PHE A O 1
ATOM 1112 N N . ASP A 1 142 ? -29.941 -3.640 22.595 1.00 63.94 142 ASP A N 1
ATOM 1113 C CA . ASP A 1 142 ? -29.928 -4.875 21.805 1.00 63.94 142 ASP A CA 1
ATOM 1114 C C . ASP A 1 142 ? -30.326 -4.605 20.339 1.00 63.94 142 ASP A C 1
ATOM 1116 O O . ASP A 1 142 ? -29.810 -5.251 19.432 1.00 63.94 142 ASP A O 1
ATOM 1120 N N . GLN A 1 143 ? -31.183 -3.606 20.075 1.00 59.66 143 GLN A N 1
ATOM 1121 C CA . GLN A 1 143 ? -31.507 -3.144 18.712 1.00 59.66 143 GLN A CA 1
ATOM 1122 C C . GLN A 1 143 ? -30.425 -2.251 18.081 1.00 59.66 143 GLN A C 1
ATOM 1124 O O . GLN A 1 143 ? -30.381 -2.130 16.858 1.00 59.66 143 GLN A O 1
ATOM 1129 N N . CYS A 1 144 ? -29.568 -1.624 18.891 1.00 57.03 144 CYS A N 1
ATOM 1130 C CA . CYS A 1 144 ? -28.422 -0.823 18.440 1.00 57.03 144 CYS A CA 1
ATOM 1131 C C . CYS A 1 144 ? -27.139 -1.651 18.249 1.00 57.03 144 CYS A C 1
ATOM 1133 O O . CYS A 1 144 ? -26.089 -1.067 17.999 1.00 57.03 144 CYS A O 1
ATOM 1135 N N . ASP A 1 145 ? -27.235 -2.974 18.392 1.00 54.06 145 ASP A N 1
ATOM 1136 C CA . ASP A 1 145 ? -26.217 -3.982 18.102 1.00 54.06 145 ASP A CA 1
ATOM 1137 C C . ASP A 1 145 ? -24.777 -3.574 18.472 1.00 54.06 145 ASP A C 1
ATOM 1139 O O . ASP A 1 145 ? -23.888 -3.372 17.646 1.00 54.06 145 ASP A O 1
ATOM 1143 N N . LEU A 1 146 ? -24.523 -3.477 19.779 1.00 54.69 146 LEU A N 1
ATOM 1144 C CA . LEU A 1 146 ? -23.168 -3.350 20.327 1.00 54.69 146 LEU A CA 1
ATOM 1145 C C . LEU A 1 146 ? -22.277 -4.578 20.018 1.00 54.69 146 LEU A C 1
ATOM 1147 O O . LEU A 1 146 ? -21.076 -4.528 20.298 1.00 54.69 146 LEU A O 1
ATOM 1151 N N . GLN A 1 147 ? -22.824 -5.676 19.467 1.00 51.81 147 GLN A N 1
ATOM 1152 C CA . GLN A 1 147 ? -22.022 -6.796 18.961 1.00 51.81 147 GLN A CA 1
ATOM 1153 C C . GLN A 1 147 ? -21.476 -6.550 17.548 1.00 51.81 147 GLN A C 1
ATOM 1155 O O . GLN A 1 147 ? -20.336 -6.944 17.298 1.00 51.81 147 GLN A O 1
ATOM 1160 N N . ASP A 1 148 ? -22.208 -5.846 16.681 1.00 52.06 148 ASP A N 1
ATOM 1161 C CA . ASP A 1 148 ? -21.777 -5.520 15.306 1.00 52.06 148 ASP A CA 1
ATOM 1162 C C . ASP A 1 148 ? -20.511 -4.634 15.292 1.00 52.06 148 ASP A C 1
ATOM 1164 O O . ASP A 1 148 ? -19.602 -4.817 14.481 1.00 52.06 148 ASP A O 1
ATOM 1168 N N . GLY A 1 149 ? -20.353 -3.755 16.291 1.00 54.25 149 GLY A N 1
ATOM 1169 C CA . GLY A 1 149 ? -19.169 -2.892 16.424 1.00 54.25 149 GLY A CA 1
ATOM 1170 C C . GLY A 1 149 ? -17.840 -3.637 16.645 1.00 54.25 149 GLY A C 1
ATOM 1171 O O . GLY A 1 149 ? -16.765 -3.061 16.465 1.00 54.25 149 GLY A O 1
ATOM 1172 N N . LYS A 1 150 ? -17.877 -4.918 17.039 1.00 58.62 150 LYS A N 1
ATOM 1173 C CA . LYS A 1 150 ? -16.669 -5.745 17.202 1.00 58.62 150 LYS A CA 1
ATOM 1174 C C . LYS A 1 150 ? -16.134 -6.251 15.863 1.00 58.62 150 LYS A C 1
ATOM 1176 O O . LYS A 1 150 ? -14.914 -6.280 15.683 1.00 58.62 150 LYS A O 1
ATOM 1181 N N . ASP A 1 151 ? -17.031 -6.623 14.952 1.00 64.19 151 ASP A N 1
ATOM 1182 C CA . ASP A 1 151 ? -16.674 -7.059 13.600 1.00 64.19 151 ASP A CA 1
ATOM 1183 C C . ASP A 1 151 ? -16.246 -5.862 12.737 1.00 64.19 151 ASP A C 1
ATOM 1185 O O . ASP A 1 151 ? -15.255 -5.964 12.007 1.00 64.19 151 ASP A O 1
ATOM 1189 N N . ASP A 1 152 ? -16.872 -4.694 12.921 1.00 70.06 152 ASP A N 1
ATOM 1190 C CA . ASP A 1 152 ? -16.441 -3.448 12.275 1.00 70.06 152 ASP A CA 1
ATOM 1191 C C . ASP A 1 152 ? -15.013 -3.053 12.682 1.00 70.06 152 ASP A C 1
ATOM 1193 O O . ASP A 1 152 ? -14.182 -2.725 11.836 1.00 70.06 152 ASP A O 1
ATOM 1197 N N . MET A 1 153 ? -14.666 -3.155 13.969 1.00 77.81 153 MET A N 1
ATOM 1198 C CA . MET A 1 153 ? -13.317 -2.829 14.444 1.00 77.81 153 MET A CA 1
ATOM 1199 C C . MET A 1 153 ? -12.243 -3.746 13.837 1.00 77.81 153 MET A C 1
ATOM 1201 O O . MET A 1 153 ? -11.170 -3.291 13.430 1.00 77.81 153 MET A O 1
ATOM 1205 N N . ALA A 1 154 ? -12.526 -5.050 13.762 1.00 80.69 154 ALA A N 1
ATOM 1206 C CA . ALA A 1 154 ? -11.629 -6.013 13.132 1.00 80.69 154 ALA A CA 1
ATOM 1207 C C . ALA A 1 154 ? -11.442 -5.711 11.636 1.00 80.69 154 ALA A C 1
ATOM 1209 O O . ALA A 1 154 ? -10.327 -5.840 11.123 1.00 80.69 154 ALA A O 1
ATOM 1210 N N . PHE A 1 155 ? -12.501 -5.258 10.956 1.00 84.56 155 PHE A N 1
ATOM 1211 C CA . PHE A 1 155 ? -12.435 -4.801 9.572 1.00 84.56 155 PHE A CA 1
ATOM 1212 C C . PHE A 1 155 ? -11.501 -3.593 9.411 1.00 84.56 155 PHE A C 1
ATOM 1214 O O . PHE A 1 155 ? -10.566 -3.671 8.614 1.00 84.56 155 PHE A O 1
ATOM 1221 N N . TYR A 1 156 ? -11.675 -2.516 10.186 1.00 80.62 156 TYR A N 1
ATOM 1222 C CA . TYR A 1 156 ? -10.817 -1.328 10.059 1.00 80.62 156 TYR A CA 1
ATOM 1223 C C . TYR A 1 156 ? -9.350 -1.628 10.377 1.00 80.62 156 TYR A C 1
ATOM 1225 O O . TYR A 1 156 ? -8.458 -1.186 9.654 1.00 80.62 156 TYR A O 1
ATOM 1233 N N . HIS A 1 157 ? -9.077 -2.448 11.395 1.00 83.00 157 HIS A N 1
ATOM 1234 C CA . HIS A 1 157 ? -7.712 -2.896 11.670 1.00 83.00 157 HIS A CA 1
ATOM 1235 C C . HIS A 1 157 ? -7.112 -3.729 10.531 1.00 83.00 157 HIS A C 1
ATOM 1237 O O . HIS A 1 157 ? -5.923 -3.588 10.241 1.00 83.00 157 HIS A O 1
ATOM 1243 N N . ALA A 1 158 ? -7.902 -4.589 9.881 1.00 86.38 158 ALA A N 1
ATOM 1244 C CA . ALA A 1 158 ? -7.440 -5.363 8.733 1.00 86.38 158 ALA A CA 1
ATOM 1245 C C . ALA A 1 158 ? -7.138 -4.463 7.525 1.00 86.38 158 ALA A C 1
ATOM 1247 O O . ALA A 1 158 ? -6.102 -4.643 6.886 1.00 86.38 158 ALA A O 1
ATOM 1248 N N . VAL A 1 159 ? -7.994 -3.471 7.252 1.00 85.19 159 VAL A N 1
ATOM 1249 C CA . VAL A 1 159 ? -7.763 -2.460 6.207 1.00 85.19 159 VAL A CA 1
ATOM 1250 C C . VAL A 1 159 ? -6.484 -1.679 6.499 1.00 85.19 159 VAL A C 1
ATOM 1252 O O . VAL A 1 159 ? -5.605 -1.614 5.646 1.00 85.19 159 VAL A O 1
ATOM 1255 N N . TYR A 1 160 ? -6.319 -1.177 7.723 1.00 86.62 160 TYR A N 1
ATOM 1256 C CA . TYR A 1 160 ? -5.113 -0.458 8.133 1.00 86.62 160 TYR A CA 1
ATOM 1257 C C . TYR A 1 160 ? -3.842 -1.306 7.985 1.00 86.62 160 TYR A C 1
ATOM 1259 O O . TYR A 1 160 ? -2.819 -0.823 7.501 1.00 86.62 160 TYR A O 1
ATOM 1267 N N . ALA A 1 161 ? -3.894 -2.587 8.362 1.00 86.31 161 ALA A N 1
ATOM 1268 C CA . ALA A 1 161 ? -2.764 -3.495 8.199 1.00 86.31 161 ALA A CA 1
ATOM 1269 C C . ALA A 1 161 ? -2.388 -3.700 6.719 1.00 86.31 161 ALA A C 1
ATOM 1271 O O . ALA A 1 161 ? -1.201 -3.686 6.389 1.00 86.31 161 ALA A O 1
ATOM 1272 N N . ASP A 1 162 ? -3.371 -3.856 5.828 1.00 85.69 162 ASP A N 1
ATOM 1273 C CA . ASP A 1 162 ? -3.129 -3.973 4.385 1.00 85.69 162 ASP A CA 1
ATOM 1274 C C . ASP A 1 162 ? -2.549 -2.677 3.794 1.00 85.69 162 ASP A C 1
ATOM 1276 O O . ASP A 1 162 ? -1.569 -2.701 3.044 1.00 85.69 162 ASP A O 1
ATOM 1280 N N . GLU A 1 163 ? -3.084 -1.525 4.199 1.00 86.50 163 GLU A N 1
ATOM 1281 C CA . GLU A 1 163 ? -2.578 -0.219 3.774 1.00 86.50 163 GLU A CA 1
ATOM 1282 C C . GLU A 1 163 ? -1.142 0.029 4.253 1.00 86.50 163 GLU A C 1
ATOM 1284 O O . GLU A 1 163 ? -0.326 0.548 3.489 1.00 86.50 163 GLU A O 1
ATOM 1289 N N . LEU A 1 164 ? -0.783 -0.406 5.467 1.00 87.06 164 LEU A N 1
ATOM 1290 C CA . LEU A 1 164 ? 0.597 -0.354 5.962 1.00 87.06 164 LEU A CA 1
ATOM 1291 C C . LEU A 1 164 ? 1.553 -1.223 5.136 1.00 87.06 164 LEU A C 1
ATOM 1293 O O . LEU A 1 164 ? 2.695 -0.822 4.873 1.00 87.06 164 LEU A O 1
ATOM 1297 N N . VAL A 1 165 ? 1.111 -2.407 4.706 1.00 86.56 165 VAL A N 1
ATOM 1298 C CA . VAL A 1 165 ? 1.902 -3.267 3.817 1.00 86.56 165 VAL A CA 1
ATOM 1299 C C . VAL A 1 165 ? 2.118 -2.573 2.472 1.00 86.56 165 VAL A C 1
ATOM 1301 O O . VAL A 1 165 ? 3.258 -2.476 2.009 1.00 86.56 165 VAL A O 1
ATOM 1304 N N . ALA A 1 166 ? 1.059 -2.021 1.874 1.00 84.88 166 ALA A N 1
ATOM 1305 C CA . ALA A 1 166 ? 1.144 -1.273 0.621 1.00 84.88 166 ALA A CA 1
ATOM 1306 C C . ALA A 1 166 ? 2.048 -0.031 0.741 1.00 84.88 166 ALA A C 1
ATOM 1308 O O . ALA A 1 166 ? 2.846 0.248 -0.163 1.00 84.88 166 ALA A O 1
ATOM 1309 N N . PHE A 1 167 ? 1.971 0.681 1.870 1.00 85.44 167 PHE A N 1
ATOM 1310 C CA . PHE A 1 167 ? 2.832 1.818 2.192 1.00 85.44 167 PHE A CA 1
ATOM 1311 C C . PHE A 1 167 ? 4.303 1.407 2.229 1.00 85.44 167 PHE A C 1
ATOM 1313 O O . PHE A 1 167 ? 5.131 2.014 1.550 1.00 85.44 167 PHE A O 1
ATOM 1320 N N . THR A 1 168 ? 4.617 0.332 2.954 1.00 87.62 168 THR A N 1
ATOM 1321 C CA . THR A 1 168 ? 5.985 -0.185 3.099 1.00 87.62 168 THR A CA 1
ATOM 1322 C C . THR A 1 168 ? 6.564 -0.614 1.754 1.00 87.62 168 THR A C 1
ATOM 1324 O O . THR A 1 168 ? 7.667 -0.210 1.395 1.00 87.62 168 THR A O 1
ATOM 1327 N N . ILE A 1 169 ? 5.799 -1.380 0.969 1.00 85.31 169 ILE A N 1
ATOM 1328 C CA . ILE A 1 169 ? 6.205 -1.820 -0.373 1.00 85.31 169 ILE A CA 1
ATOM 1329 C C . ILE A 1 169 ? 6.495 -0.614 -1.268 1.00 85.31 169 ILE A C 1
ATOM 1331 O O . ILE A 1 169 ? 7.519 -0.576 -1.951 1.00 85.31 169 ILE A O 1
ATOM 1335 N N . THR A 1 170 ? 5.608 0.380 -1.259 1.00 86.38 170 THR A N 1
ATOM 1336 C CA . THR A 1 170 ? 5.758 1.569 -2.101 1.00 86.38 170 THR A CA 1
ATOM 1337 C C . THR A 1 170 ? 6.968 2.395 -1.679 1.00 86.38 170 THR A C 1
ATOM 1339 O O . THR A 1 170 ? 7.716 2.825 -2.552 1.00 86.38 170 THR A O 1
ATOM 1342 N N . ALA A 1 171 ? 7.205 2.562 -0.376 1.00 87.44 171 ALA A N 1
ATOM 1343 C CA . ALA A 1 171 ? 8.378 3.261 0.142 1.00 87.44 171 ALA A CA 1
ATOM 1344 C C . ALA A 1 171 ? 9.683 2.604 -0.339 1.00 87.44 171 ALA A C 1
ATOM 1346 O O . ALA A 1 171 ? 10.530 3.280 -0.919 1.00 87.44 171 ALA A O 1
ATOM 1347 N N . THR A 1 172 ? 9.805 1.277 -0.203 1.00 87.44 172 THR A N 1
ATOM 1348 C CA . THR A 1 172 ? 10.982 0.532 -0.680 1.00 87.44 172 THR A CA 1
ATOM 1349 C C . THR A 1 172 ? 11.176 0.666 -2.192 1.00 87.44 172 THR A C 1
ATOM 1351 O O . THR A 1 172 ? 12.295 0.844 -2.665 1.00 87.44 172 THR A O 1
ATOM 1354 N N . GLN A 1 173 ? 10.099 0.599 -2.978 1.00 86.81 173 GLN A N 1
ATOM 1355 C CA . GLN A 1 173 ? 10.189 0.764 -4.432 1.00 86.81 173 GLN A CA 1
ATOM 1356 C C . GLN A 1 173 ? 10.635 2.176 -4.828 1.00 86.81 173 GLN A C 1
ATOM 1358 O O . GLN A 1 173 ? 11.436 2.315 -5.750 1.00 86.81 173 GLN A O 1
ATOM 1363 N N . THR A 1 174 ? 10.132 3.211 -4.151 1.00 87.38 174 THR A N 1
ATOM 1364 C CA . THR A 1 174 ? 10.547 4.602 -4.382 1.00 87.38 174 THR A CA 1
ATOM 1365 C C . THR A 1 174 ? 12.034 4.778 -4.087 1.00 87.38 174 THR A C 1
ATOM 1367 O O . THR A 1 174 ? 12.760 5.270 -4.946 1.00 87.38 174 THR A O 1
ATOM 1370 N N . GLU A 1 175 ? 12.513 4.271 -2.948 1.00 88.81 175 GLU A N 1
ATOM 1371 C CA . GLU A 1 175 ? 13.930 4.324 -2.567 1.00 88.81 175 GLU A CA 1
ATOM 1372 C C . GLU A 1 175 ? 14.835 3.621 -3.597 1.00 88.81 175 GLU A C 1
ATOM 1374 O O . GLU A 1 175 ? 15.870 4.154 -3.999 1.00 88.81 175 GLU A O 1
ATOM 1379 N N . GLN A 1 176 ? 14.433 2.443 -4.090 1.00 86.88 176 GLN A N 1
ATOM 1380 C CA . GLN A 1 176 ? 15.173 1.728 -5.138 1.00 86.88 176 GLN A CA 1
ATOM 1381 C C . GLN A 1 176 ? 15.260 2.533 -6.444 1.00 86.88 176 GLN A C 1
ATOM 1383 O O . GLN A 1 176 ? 16.298 2.525 -7.111 1.00 86.88 176 GLN A O 1
ATOM 1388 N N . LEU A 1 177 ? 14.180 3.223 -6.819 1.00 86.38 177 LEU A N 1
ATOM 1389 C CA . LEU A 1 177 ? 14.127 4.063 -8.014 1.00 86.38 177 LEU A CA 1
ATOM 1390 C C . LEU A 1 177 ? 15.007 5.318 -7.875 1.00 86.38 177 LEU A C 1
ATOM 1392 O O . LEU A 1 177 ? 15.741 5.647 -8.809 1.00 86.38 177 LEU A O 1
ATOM 1396 N N . GLU A 1 178 ? 14.956 5.990 -6.725 1.00 87.25 178 GLU A N 1
ATOM 1397 C CA . GLU A 1 178 ? 15.789 7.159 -6.411 1.00 87.25 178 GLU A CA 1
ATOM 1398 C C . GLU A 1 178 ? 17.274 6.782 -6.384 1.00 87.25 178 GLU A C 1
ATOM 1400 O O . GLU A 1 178 ? 18.072 7.358 -7.125 1.00 87.25 178 GLU A O 1
ATOM 1405 N N . SER A 1 179 ? 17.627 5.711 -5.664 1.00 87.00 179 SER A N 1
ATOM 1406 C CA . SER A 1 179 ? 18.997 5.184 -5.613 1.00 87.00 179 SER A CA 1
ATOM 1407 C C . SER A 1 179 ? 19.546 4.834 -6.999 1.00 87.00 179 SER A C 1
ATOM 1409 O O . SER A 1 179 ? 20.737 5.012 -7.269 1.00 87.00 179 SER A O 1
ATOM 1411 N N . PHE A 1 180 ? 18.700 4.324 -7.900 1.00 86.56 180 PHE A N 1
ATOM 1412 C CA . PHE A 1 180 ? 19.104 4.031 -9.272 1.00 86.56 180 PHE A CA 1
ATOM 1413 C C . PHE A 1 180 ? 19.423 5.304 -10.069 1.00 86.56 180 PHE A C 1
ATOM 1415 O O . PHE A 1 180 ? 20.413 5.331 -10.802 1.00 86.56 180 PHE A O 1
ATOM 1422 N N . MET A 1 181 ? 18.619 6.362 -9.927 1.00 84.19 181 MET A N 1
ATOM 1423 C CA . MET A 1 181 ? 18.896 7.640 -10.590 1.00 84.19 181 MET A CA 1
ATOM 1424 C C . MET A 1 181 ? 20.162 8.316 -10.069 1.00 84.19 181 MET A C 1
ATOM 1426 O O . MET A 1 181 ? 20.939 8.837 -10.874 1.00 84.19 181 MET A O 1
ATOM 1430 N N . ASP A 1 182 ? 20.397 8.265 -8.761 1.00 85.12 182 ASP A N 1
ATOM 1431 C CA . ASP A 1 182 ? 21.600 8.837 -8.157 1.00 85.12 182 ASP A CA 1
ATOM 1432 C C . ASP A 1 182 ? 22.865 8.159 -8.695 1.00 85.12 182 ASP A C 1
ATOM 1434 O O . ASP A 1 182 ? 23.827 8.833 -9.048 1.00 85.12 182 ASP A O 1
ATOM 1438 N N . LYS A 1 183 ? 22.840 6.829 -8.869 1.00 84.88 183 LYS A N 1
ATOM 1439 C CA . LYS A 1 183 ? 23.951 6.057 -9.462 1.00 84.88 183 LYS A CA 1
ATOM 1440 C C . LYS A 1 183 ? 24.155 6.310 -10.958 1.00 84.88 183 LYS A C 1
ATOM 1442 O O . LYS A 1 183 ? 25.248 6.082 -11.469 1.00 84.88 183 LYS A O 1
ATOM 1447 N N . ARG A 1 184 ? 23.102 6.704 -11.682 1.00 81.38 184 ARG A N 1
ATOM 1448 C CA . ARG A 1 184 ? 23.153 6.978 -13.130 1.00 81.38 184 ARG A CA 1
ATOM 1449 C C . ARG A 1 184 ? 23.657 8.386 -13.433 1.00 81.38 184 ARG A C 1
ATOM 1451 O O . ARG A 1 184 ? 24.185 8.626 -14.518 1.00 81.38 184 ARG A O 1
ATOM 1458 N N . SER A 1 185 ? 23.486 9.299 -12.488 1.00 69.94 185 SER A N 1
ATOM 1459 C CA . SER A 1 185 ? 24.020 10.650 -12.570 1.00 69.94 185 SER A CA 1
ATOM 1460 C C . SER A 1 185 ? 25.534 10.576 -12.348 1.00 69.94 185 SER A C 1
ATOM 1462 O O . SER A 1 185 ? 25.956 10.128 -11.283 1.00 69.94 185 SER A O 1
ATOM 1464 N N . PRO A 1 186 ? 26.378 10.947 -13.328 1.00 59.00 186 PRO A N 1
ATOM 1465 C CA . PRO A 1 186 ? 27.814 10.949 -13.106 1.00 59.00 186 PRO A CA 1
ATOM 1466 C C . PRO A 1 186 ? 28.141 11.900 -11.950 1.00 59.00 186 PRO A C 1
ATOM 1468 O O . PRO A 1 186 ? 27.694 13.049 -11.935 1.00 59.00 186 PRO A O 1
ATOM 1471 N N . SER A 1 187 ? 28.916 11.397 -10.986 1.00 54.62 187 SER A N 1
ATOM 1472 C CA . SER A 1 187 ? 29.644 12.222 -10.021 1.00 54.62 187 SER A CA 1
ATOM 1473 C C . SER A 1 187 ? 30.324 13.374 -10.776 1.00 54.62 187 SER A C 1
ATOM 1475 O O . SER A 1 187 ? 30.983 13.106 -11.783 1.00 54.62 187 SER A O 1
ATOM 1477 N N . PRO A 1 188 ? 30.202 14.641 -10.333 1.00 58.62 188 PRO A N 1
ATOM 1478 C CA . PRO A 1 188 ? 30.975 15.746 -10.905 1.00 58.62 188 PRO A CA 1
ATOM 1479 C C . PRO A 1 188 ? 32.493 15.536 -10.805 1.00 58.62 188 PRO A C 1
ATOM 1481 O O . PRO A 1 188 ? 33.247 16.188 -11.519 1.00 58.62 188 PRO A O 1
ATOM 1484 N N . ASP A 1 189 ? 32.930 14.612 -9.951 1.00 56.56 189 ASP A N 1
ATOM 1485 C CA . ASP A 1 189 ? 34.319 14.228 -9.773 1.00 56.56 189 ASP A CA 1
ATOM 1486 C C . ASP A 1 189 ? 34.559 12.868 -10.426 1.00 56.56 189 ASP A C 1
ATOM 1488 O O . ASP A 1 189 ? 34.488 11.846 -9.752 1.00 56.56 189 ASP A O 1
ATOM 1492 N N . GLU A 1 190 ? 34.770 12.841 -11.742 1.00 58.44 190 GLU A N 1
ATOM 1493 C CA . GLU A 1 190 ? 35.697 11.912 -12.408 1.00 58.44 190 GLU A CA 1
ATOM 1494 C C . GLU A 1 190 ? 35.760 12.213 -13.915 1.00 58.44 190 GLU A C 1
ATOM 1496 O O . GLU A 1 190 ? 34.882 11.827 -14.683 1.00 58.44 190 GLU A O 1
ATOM 1501 N N . HIS A 1 191 ? 36.829 12.935 -14.286 1.00 48.25 191 HIS A N 1
ATOM 1502 C CA . HIS A 1 191 ? 37.595 12.950 -15.547 1.00 48.25 191 HIS A CA 1
ATOM 1503 C C . HIS A 1 191 ? 37.937 14.380 -16.019 1.00 48.25 191 HIS A C 1
ATOM 1505 O O . HIS A 1 191 ? 37.047 15.203 -16.179 1.00 48.25 191 HIS A O 1
ATOM 1511 N N . VAL A 1 192 ? 39.174 14.748 -16.372 1.00 50.72 192 VAL A N 1
ATOM 1512 C CA . VAL A 1 192 ? 40.507 14.133 -16.249 1.00 50.72 192 VAL A CA 1
ATOM 1513 C C . VAL A 1 192 ? 41.528 15.172 -16.764 1.00 50.72 192 VAL A C 1
ATOM 1515 O O . VAL A 1 192 ? 41.226 15.920 -17.690 1.00 50.72 192 VAL A O 1
ATOM 1518 N N . GLU A 1 193 ? 42.715 15.150 -16.159 1.00 46.03 193 GLU A N 1
ATOM 1519 C CA . GLU A 1 193 ? 44.037 15.569 -16.664 1.00 46.03 193 GLU A CA 1
ATOM 1520 C C . GLU A 1 193 ? 44.366 17.048 -16.947 1.00 46.03 193 GLU A C 1
ATOM 1522 O O . GLU A 1 193 ? 44.075 17.618 -17.997 1.00 46.03 193 GLU A O 1
ATOM 1527 N N . ASP A 1 194 ? 45.169 17.591 -16.021 1.00 45.94 194 ASP A N 1
ATOM 1528 C CA . ASP A 1 194 ? 46.244 18.540 -16.306 1.00 45.94 194 ASP A CA 1
ATOM 1529 C C . ASP A 1 194 ? 47.099 18.034 -17.475 1.00 45.94 194 ASP A C 1
ATOM 1531 O O . ASP A 1 194 ? 47.799 17.025 -17.366 1.00 45.94 194 ASP A O 1
ATOM 1535 N N . ASN A 1 195 ? 47.100 18.787 -18.569 1.00 41.72 195 ASN A N 1
ATOM 1536 C CA . ASN A 1 195 ? 48.152 18.721 -19.571 1.00 41.72 195 ASN A CA 1
ATOM 1537 C C . ASN A 1 195 ? 48.836 20.098 -19.581 1.00 41.72 195 ASN A C 1
ATOM 1539 O O . ASN A 1 195 ? 48.254 21.057 -20.100 1.00 41.72 195 ASN A O 1
ATOM 1543 N N . PRO A 1 196 ? 50.020 20.256 -18.963 1.00 54.31 196 PRO A N 1
ATOM 1544 C CA . PRO A 1 196 ? 50.773 21.490 -19.051 1.00 54.31 196 PRO A CA 1
ATOM 1545 C C . PRO A 1 196 ? 51.560 21.421 -20.354 1.00 54.31 196 PRO A C 1
ATOM 1547 O O . PRO A 1 196 ? 52.469 20.611 -20.455 1.00 54.31 196 PRO A O 1
ATOM 1550 N N . ASP A 1 197 ? 51.139 22.175 -21.366 1.00 50.66 197 ASP A N 1
ATOM 1551 C CA . ASP A 1 197 ? 52.003 22.745 -22.410 1.00 50.66 197 ASP A CA 1
ATOM 1552 C C . ASP A 1 197 ? 51.132 23.259 -23.563 1.00 50.66 197 ASP A C 1
ATOM 1554 O O . ASP A 1 197 ? 50.819 22.537 -24.509 1.00 50.66 197 ASP A O 1
ATOM 1558 N N . HIS A 1 198 ? 50.754 24.536 -23.503 1.00 45.06 198 HIS A N 1
ATOM 1559 C CA . HIS A 1 198 ? 51.069 25.445 -24.604 1.00 45.06 198 HIS A CA 1
ATOM 1560 C C . HIS A 1 198 ? 50.844 26.899 -24.184 1.00 45.06 198 HIS A C 1
ATOM 1562 O O . HIS A 1 198 ? 49.715 27.380 -24.073 1.00 45.06 198 HIS A O 1
ATOM 1568 N N . ASP A 1 199 ? 51.954 27.611 -24.009 1.00 48.88 199 ASP A N 1
ATOM 1569 C CA . ASP A 1 199 ? 52.012 29.064 -24.081 1.00 48.88 199 ASP A CA 1
ATOM 1570 C C . ASP A 1 199 ? 51.418 29.550 -25.413 1.00 48.88 199 ASP A C 1
ATOM 1572 O O . ASP A 1 199 ? 51.828 29.065 -26.473 1.00 48.88 199 ASP A O 1
ATOM 1576 N N . ASN A 1 200 ? 50.496 30.520 -25.361 1.00 43.19 200 ASN A N 1
ATOM 1577 C CA . ASN A 1 200 ? 50.647 31.808 -26.052 1.00 43.19 200 ASN A CA 1
ATOM 1578 C C . ASN A 1 200 ? 49.551 32.808 -25.622 1.00 43.19 200 ASN A C 1
ATOM 1580 O O . ASN A 1 200 ? 48.440 32.825 -26.144 1.00 43.19 200 ASN A O 1
ATOM 1584 N N . ASP A 1 201 ? 49.903 33.588 -24.609 1.00 43.75 201 ASP A N 1
ATOM 1585 C CA . ASP A 1 201 ? 49.855 35.050 -24.549 1.00 43.75 201 ASP A CA 1
ATOM 1586 C C . ASP A 1 201 ? 48.630 35.870 -25.053 1.00 43.75 201 ASP A C 1
ATOM 1588 O O . ASP A 1 201 ? 48.228 35.864 -26.215 1.00 43.75 201 ASP A O 1
ATOM 1592 N N . THR A 1 202 ? 48.184 36.713 -24.110 1.00 41.84 202 THR A N 1
ATOM 1593 C CA . THR A 1 202 ? 47.570 38.053 -24.217 1.00 41.84 202 THR A CA 1
ATOM 1594 C C . THR A 1 202 ? 46.159 38.238 -24.818 1.00 41.84 202 THR A C 1
ATOM 1596 O O . THR A 1 202 ? 45.968 38.294 -26.026 1.00 41.84 202 THR A O 1
ATOM 1599 N N . CYS A 1 203 ? 45.175 38.624 -23.986 1.00 38.81 203 CYS A N 1
ATOM 1600 C CA . CYS A 1 203 ? 44.910 40.040 -23.635 1.00 38.81 203 CYS A CA 1
ATOM 1601 C C . CYS A 1 203 ? 43.459 40.285 -23.144 1.00 38.81 203 CYS A C 1
ATOM 1603 O O . CYS A 1 203 ? 42.517 40.121 -23.909 1.00 38.81 203 CYS A O 1
ATOM 1605 N N . GLY A 1 204 ? 43.326 40.804 -21.910 1.00 39.06 204 GLY A N 1
ATOM 1606 C CA . GLY A 1 204 ? 42.206 41.636 -21.421 1.00 39.06 204 GLY A CA 1
ATOM 1607 C C . GLY A 1 204 ? 40.892 40.899 -21.113 1.00 39.06 204 GLY A C 1
ATOM 1608 O O . GLY A 1 204 ? 40.350 40.202 -21.947 1.00 39.06 204 GLY A O 1
ATOM 1609 N N . THR A 1 205 ? 40.257 40.999 -19.950 1.00 46.91 205 THR A N 1
ATOM 1610 C CA . THR A 1 205 ? 40.334 41.972 -18.858 1.00 46.91 205 THR A CA 1
ATOM 1611 C C . THR A 1 205 ? 39.738 41.310 -17.617 1.00 46.91 205 THR A C 1
ATOM 1613 O O . THR A 1 205 ? 38.617 40.807 -17.654 1.00 46.91 205 THR A O 1
ATOM 1616 N N . LEU A 1 206 ? 40.492 41.348 -16.520 1.00 41.56 206 LEU A N 1
ATOM 1617 C CA . LEU A 1 206 ? 40.030 41.087 -15.161 1.00 41.56 206 LEU A CA 1
ATOM 1618 C C . LEU A 1 206 ? 38.973 42.126 -14.759 1.00 41.56 206 LEU A C 1
ATOM 1620 O O . LEU A 1 206 ? 39.267 43.320 -14.752 1.00 41.56 206 LEU A O 1
ATOM 1624 N N . PHE A 1 207 ? 37.790 41.679 -14.337 1.00 39.69 207 PHE A N 1
ATOM 1625 C CA . PHE A 1 207 ? 36.950 42.459 -13.428 1.00 39.69 207 PHE A CA 1
ATOM 1626 C C . PHE A 1 207 ? 37.059 41.854 -12.028 1.00 39.69 207 PHE A C 1
ATOM 1628 O O . PHE A 1 207 ? 36.265 41.014 -11.615 1.00 39.69 207 PHE A O 1
ATOM 1635 N N . THR A 1 208 ? 38.092 42.272 -11.301 1.00 48.78 208 THR A N 1
ATOM 1636 C CA . THR A 1 208 ? 38.171 42.147 -9.844 1.00 48.78 208 THR A CA 1
ATOM 1637 C C . THR A 1 208 ? 37.478 43.348 -9.220 1.00 48.78 208 THR A C 1
ATOM 1639 O O . THR A 1 208 ? 38.065 44.422 -9.112 1.00 48.78 208 THR A O 1
ATOM 1642 N N . GLY A 1 209 ? 36.232 43.155 -8.802 1.00 37.81 209 GLY A N 1
ATOM 1643 C CA . GLY A 1 209 ? 35.551 44.007 -7.831 1.00 37.81 209 GLY A CA 1
ATOM 1644 C C . GLY A 1 209 ? 35.391 43.236 -6.528 1.00 37.81 209 GLY A C 1
ATOM 1645 O O . GLY A 1 209 ? 34.317 42.720 -6.242 1.00 37.81 209 GLY A O 1
ATOM 1646 N N . LEU A 1 210 ? 36.496 43.086 -5.798 1.00 40.44 210 LEU A N 1
ATOM 1647 C CA . LEU A 1 210 ? 36.547 42.498 -4.464 1.00 40.44 210 LEU A CA 1
ATOM 1648 C C . LEU A 1 210 ? 35.905 43.443 -3.435 1.00 40.44 210 LEU A C 1
ATOM 1650 O O . LEU A 1 210 ? 36.230 44.624 -3.412 1.00 40.44 210 LEU A O 1
ATOM 1654 N N . LEU A 1 211 ? 35.079 42.843 -2.571 1.00 42.19 211 LEU A N 1
ATOM 1655 C CA . LEU A 1 211 ? 35.075 42.979 -1.106 1.00 42.19 211 LEU A CA 1
ATOM 1656 C C . LEU A 1 211 ? 34.890 44.382 -0.493 1.00 42.19 211 LEU A C 1
ATOM 1658 O O . LEU A 1 211 ? 35.714 45.271 -0.661 1.00 42.19 211 LEU A O 1
ATOM 1662 N N . SER A 1 212 ? 33.938 44.512 0.436 1.00 42.59 212 SER A N 1
ATOM 1663 C CA . SER A 1 212 ? 34.250 44.255 1.855 1.00 42.59 212 SER A CA 1
ATOM 1664 C C . SER A 1 212 ? 33.126 44.719 2.794 1.00 42.59 212 SER A C 1
ATOM 1666 O O . SER A 1 212 ? 32.785 45.895 2.832 1.00 42.59 212 SER A O 1
ATOM 1668 N N . SER A 1 213 ? 32.606 43.744 3.542 1.00 45.00 213 SER A N 1
ATOM 1669 C CA . SER A 1 213 ? 32.288 43.713 4.977 1.00 45.00 213 SER A CA 1
ATOM 1670 C C . SER A 1 213 ? 31.890 44.968 5.774 1.00 45.00 213 SER A C 1
ATOM 1672 O O . SER A 1 213 ? 32.672 45.896 5.959 1.00 45.00 213 SER A O 1
ATOM 1674 N N . ASP A 1 214 ? 30.723 44.788 6.402 1.00 46.59 214 ASP A N 1
ATOM 1675 C CA . ASP A 1 214 ? 30.455 44.768 7.852 1.00 46.59 214 ASP A CA 1
ATOM 1676 C C . ASP A 1 214 ? 30.112 46.038 8.653 1.00 46.59 214 ASP A C 1
ATOM 1678 O O . ASP A 1 214 ? 30.869 46.997 8.756 1.00 46.59 214 ASP A O 1
ATOM 1682 N N . ASN A 1 215 ? 28.978 45.858 9.353 1.00 46.81 215 ASN A N 1
ATOM 1683 C CA . ASN A 1 215 ? 28.598 46.278 10.705 1.00 46.81 215 ASN A CA 1
ATOM 1684 C C . ASN A 1 215 ? 28.468 47.769 11.053 1.00 46.81 215 ASN A C 1
ATOM 1686 O O . ASN A 1 215 ? 29.440 48.516 11.097 1.00 46.81 215 ASN A O 1
ATOM 1690 N N . ASN A 1 216 ? 27.279 48.143 11.545 1.00 41.88 216 ASN A N 1
ATOM 1691 C CA . ASN A 1 216 ? 27.106 48.307 12.995 1.00 41.88 216 ASN A CA 1
ATOM 1692 C C . ASN A 1 216 ? 25.635 48.428 13.432 1.00 41.88 216 ASN A C 1
ATOM 1694 O O . ASN A 1 216 ? 24.775 48.902 12.695 1.00 41.88 216 ASN A O 1
ATOM 1698 N N . GLU A 1 217 ? 25.422 47.934 14.650 1.00 45.62 217 GLU A N 1
ATOM 1699 C CA . GLU A 1 217 ? 24.207 47.836 15.461 1.00 45.62 217 GLU A CA 1
ATOM 1700 C C . GLU A 1 217 ? 23.617 49.180 15.934 1.00 45.62 217 GLU A C 1
ATOM 1702 O O . GLU A 1 217 ? 24.310 50.195 15.922 1.00 45.62 217 GLU A O 1
ATOM 1707 N N . ALA A 1 218 ? 22.397 49.068 16.495 1.00 41.59 218 ALA A N 1
ATOM 1708 C CA . ALA A 1 218 ? 21.745 49.914 17.515 1.00 41.59 218 ALA A CA 1
ATOM 1709 C C . ALA A 1 218 ? 21.397 51.357 17.086 1.00 41.59 218 ALA A C 1
ATOM 1711 O O . ALA A 1 218 ? 22.212 52.073 16.523 1.00 41.59 218 ALA A O 1
ATOM 1712 N N . GLU A 1 219 ? 20.171 51.854 17.258 1.00 40.25 219 GLU A N 1
ATOM 1713 C CA . GLU A 1 219 ? 19.267 51.844 18.424 1.00 40.25 219 GLU A CA 1
ATOM 1714 C C . GLU A 1 219 ? 17.802 51.994 17.969 1.00 40.25 219 GLU A C 1
ATOM 1716 O O . GLU A 1 219 ? 17.569 52.687 16.948 1.00 40.25 219 GLU A O 1
#

Secondary structure (DSSP, 8-state):
--PPPP----HHHHHHHHHHHHHHHHH--TT---SSPPPHHHHHHHHHHS---TTS--HHHHHHTHHHHHHHHHTS-HHHHHHHHHHHHHHHHHHHHHHHHHHHHHHHHHHHHHHHHHHHHHHHHHHTTSHHHHHHHHHHHHHTTTTHHHHHHHHHHHHHHHHHHHHHHHHHHHHHHHHHHHHHS--SS------------------------------